Protein 1I7H (pdb70)

Organism: Escherichia coli (strain K12) (NCBI:txid83333)

CATH classification: 3.10.20.30

Foldseek 3Di:
DKEWEPADVPQHNHTDIFDDDFFAFQVVRCVVVPRDQDDVVPLPLQECSQKKFWPPCLVQWDDDDPSNVVRLVVWDPRDPRIGRRSGTGHHPDYIYMYRDNDTDDPPDD/DKEWEPADVPFHNHTDIFDDDFFAFQVVRCVVVRRPQDDVVPLPLPECSQKKFWPPCLVQWDDDDPSNVVHLVVWDPRDPRIGRRSRTGGHPDYTYMYDDNDTDDPPVD/DWEWEPADPPQHNHTDIWDDDAFAFQCVRCVVVRRDQDDVVPLPLPECSQKKFWPPCLVVWDDDDPSNVVRLVVWDPRDPRMGRRSGTGHHPDYIYMYRDNDTDDPVD

GO terms:
  GO:0005515 protein binding (F, IPI)
  GO:0051537 2 iron, 2 sulfur cluster binding (F, IDA)
  GO:0005829 cytosol (C, IDA)
  GO:0009055 electron transfer activity (F, IDA)
  GO:0016226 iron-sulfur cluster assembly (P, IMP)
  GO:0016226 iron-sulfur cluster assembly (P, IPI)

Structure (mmCIF, N/CA/C/O backbone):
data_1I7H
#
_entry.id   1I7H
#
_cell.length_a   107.501
_cell.length_b   107.501
_cell.length_c   85.682
_cell.angle_alpha   90.00
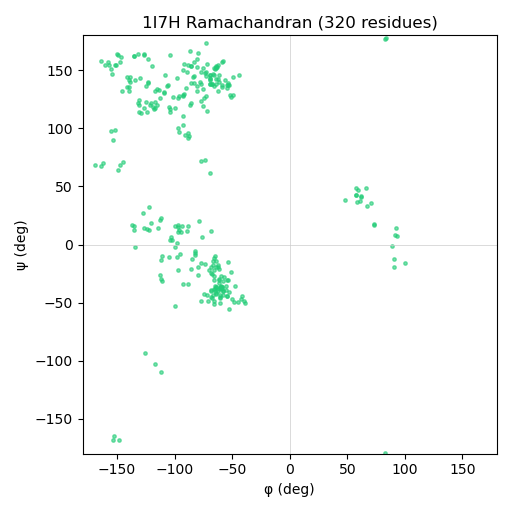_cell.angle_beta   90.00
_cell.angle_gamma   120.00
#
_symmetry.space_group_name_H-M   'H 3'
#
loop_
_entity.id
_entity.type
_entity.pdbx_description
1 polymer FERREDOXIN
2 non-polymer 'FE2/S2 (INORGANIC) CLUSTER'
3 water water
#
loop_
_atom_site.group_PDB
_atom_site.id
_atom_site.type_symbol
_atom_site.label_atom_id
_atom_site.label_alt_id
_atom_site.label_comp_id
_atom_site.label_asym_id
_atom_site.label_entity_id
_atom_site.label_seq_id
_atom_site.pdbx_PDB_ins_code
_atom_site.Cartn_x
_atom_site.Cartn_y
_atom_site.Cartn_z
_atom_site.occupancy
_atom_site.B_iso_or_equiv
_atom_site.auth_seq_id
_atom_site.auth_comp_id
_atom_site.auth_asym_id
_atom_site.auth_atom_id
_atom_site.pdbx_PDB_model_num
ATOM 1 N N . PRO A 1 2 ? 52.304 20.222 11.349 1.00 25.27 2 PRO A N 1
ATOM 2 C CA . PRO A 1 2 ? 51.367 19.409 10.542 1.00 25.82 2 PRO A CA 1
ATOM 3 C C . PRO A 1 2 ? 50.044 20.130 10.290 1.00 25.10 2 PRO A C 1
ATOM 4 O O . PRO A 1 2 ? 49.686 21.060 11.013 1.00 25.48 2 PRO A O 1
ATOM 8 N N . LYS A 1 3 ? 49.323 19.692 9.262 1.00 23.25 3 LYS A N 1
ATOM 9 C CA . LYS A 1 3 ? 48.033 20.284 8.924 1.00 22.62 3 LYS A CA 1
ATOM 10 C C . LYS A 1 3 ? 46.893 19.659 9.731 1.00 22.57 3 LYS A C 1
ATOM 11 O O . LYS A 1 3 ? 46.851 18.444 9.926 1.00 21.24 3 LYS A O 1
ATOM 17 N N . ILE A 1 4 ? 45.972 20.500 10.191 1.00 22.40 4 ILE A N 1
ATOM 18 C CA . ILE A 1 4 ? 44.797 20.044 10.935 1.00 21.63 4 ILE A CA 1
ATOM 19 C C . ILE A 1 4 ? 43.587 20.509 10.155 1.00 22.45 4 ILE A C 1
ATOM 20 O O . ILE A 1 4 ? 43.403 21.709 9.940 1.00 23.61 4 ILE A O 1
ATOM 25 N N . VAL A 1 5 ? 42.765 19.568 9.716 1.00 21.18 5 VAL A N 1
ATOM 26 C CA . VAL A 1 5 ? 41.568 19.932 8.984 1.00 21.38 5 VAL A CA 1
ATOM 27 C C . VAL A 1 5 ? 40.415 19.938 9.971 1.00 21.12 5 VAL A C 1
ATOM 28 O O . VAL A 1 5 ? 40.211 18.967 10.690 1.00 20.12 5 VAL A O 1
ATOM 32 N N . ILE A 1 6 ? 39.693 21.051 10.033 1.00 21.41 6 ILE A N 1
ATOM 33 C CA . ILE A 1 6 ? 38.537 21.153 10.909 1.00 22.31 6 ILE A CA 1
ATOM 34 C C . ILE A 1 6 ? 37.361 20.916 9.972 1.00 21.80 6 ILE A C 1
ATOM 35 O O . ILE A 1 6 ? 37.175 21.659 9.008 1.00 22.02 6 ILE A O 1
ATOM 40 N N . LEU A 1 7 ? 36.602 19.852 10.221 1.00 21.15 7 LEU A N 1
ATOM 41 C CA . LEU A 1 7 ? 35.451 19.545 9.386 1.00 20.14 7 LEU A CA 1
ATOM 42 C C . LEU A 1 7 ? 34.406 20.643 9.502 1.00 21.98 7 LEU A C 1
ATOM 43 O O . LEU A 1 7 ? 34.341 21.359 10.503 1.00 20.66 7 LEU A O 1
ATOM 48 N N . PRO A 1 8 ? 33.584 20.803 8.460 1.00 22.59 8 PRO A N 1
ATOM 49 C CA . PRO A 1 8 ? 32.543 21.828 8.456 1.00 24.08 8 PRO A CA 1
ATOM 50 C C . PRO A 1 8 ? 31.674 21.751 9.701 1.00 24.19 8 PRO A C 1
ATOM 51 O O . PRO A 1 8 ? 31.161 20.684 10.056 1.00 23.66 8 PRO A O 1
ATOM 55 N N . HIS A 1 9 ? 31.531 22.893 10.359 1.00 24.70 9 HIS A N 1
ATOM 56 C CA . HIS A 1 9 ? 30.728 23.017 11.567 1.00 27.21 9 HIS A CA 1
ATOM 57 C C . HIS A 1 9 ? 29.822 24.230 11.362 1.00 28.72 9 HIS A C 1
ATOM 58 O O . HIS A 1 9 ? 30.299 25.356 11.271 1.00 27.73 9 HIS A O 1
ATOM 65 N N . GLN A 1 10 ? 28.518 23.984 11.276 1.00 32.03 10 GLN A N 1
ATOM 66 C CA . GLN A 1 10 ? 27.520 25.035 11.062 1.00 35.14 10 GLN A CA 1
ATOM 67 C C . GLN A 1 10 ? 27.743 26.326 11.847 1.00 36.33 10 GLN A C 1
ATOM 68 O O . GLN A 1 10 ? 27.623 27.423 11.296 1.00 37.12 10 GLN A O 1
ATOM 74 N N . ASP A 1 11 ? 28.071 26.199 13.128 1.00 36.95 11 ASP A N 1
ATOM 75 C CA . ASP A 1 11 ? 28.262 27.365 13.983 1.00 37.64 11 ASP A CA 1
ATOM 76 C C . ASP A 1 11 ? 29.664 27.945 14.137 1.00 37.51 11 ASP A C 1
ATOM 77 O O . ASP A 1 11 ? 29.817 29.161 14.267 1.00 37.79 11 ASP A O 1
ATOM 82 N N . LEU A 1 12 ? 30.687 27.098 14.121 1.00 36.39 12 LEU A N 1
ATOM 83 C CA . LEU A 1 12 ? 32.048 27.582 14.325 1.00 35.28 12 LEU A CA 1
ATOM 84 C C . LEU A 1 12 ? 32.983 27.537 13.122 1.00 34.11 12 LEU A C 1
ATOM 85 O O . LEU A 1 12 ? 34.073 28.112 13.161 1.00 35.46 12 LEU A O 1
ATOM 90 N N . CYS A 1 13 ? 32.566 26.878 12.049 1.00 32.94 13 CYS A N 1
ATOM 91 C CA . CYS A 1 13 ? 33.423 26.760 10.873 1.00 32.01 13 CYS A CA 1
ATOM 92 C C . CYS A 1 13 ? 32.584 26.206 9.718 1.00 30.82 13 CYS A C 1
ATOM 93 O O . CYS A 1 13 ? 32.793 25.077 9.270 1.00 27.98 13 CYS A O 1
ATOM 96 N N . PRO A 1 14 ? 31.629 27.009 9.214 1.00 29.46 14 PRO A N 1
ATOM 97 C CA . PRO A 1 14 ? 30.715 26.663 8.121 1.00 29.10 14 PRO A CA 1
ATOM 98 C C . PRO A 1 14 ? 31.267 25.848 6.953 1.00 28.88 14 PRO A C 1
ATOM 99 O O . PRO A 1 14 ? 30.667 24.848 6.560 1.00 28.61 14 PRO A O 1
ATOM 103 N N . ASP A 1 15 ? 32.393 26.272 6.390 1.00 27.94 15 ASP A N 1
ATOM 104 C CA . ASP A 1 15 ? 32.970 25.559 5.258 1.00 29.01 15 ASP A CA 1
ATOM 105 C C . ASP A 1 15 ? 34.171 24.697 5.635 1.00 28.41 15 ASP A C 1
ATOM 106 O O . ASP A 1 15 ? 34.824 24.114 4.766 1.00 29.42 15 ASP A O 1
ATOM 111 N N . GLY A 1 16 ? 34.452 24.597 6.930 1.00 27.45 16 GLY A N 1
ATOM 112 C CA . GLY A 1 16 ? 35.597 23.814 7.362 1.00 25.08 16 GLY A CA 1
ATOM 113 C C . GLY A 1 16 ? 36.840 24.678 7.246 1.00 25.74 16 GLY A C 1
ATOM 114 O O . GLY A 1 16 ? 36.754 25.844 6.849 1.00 24.26 16 GLY A O 1
ATOM 115 N N . ALA A 1 17 ? 38.002 24.132 7.589 1.00 24.65 17 ALA A N 1
ATOM 116 C CA . ALA A 1 17 ? 39.231 24.909 7.498 1.00 24.00 17 ALA A CA 1
ATOM 117 C C . ALA A 1 17 ? 40.464 24.027 7.559 1.00 24.68 17 ALA A C 1
ATOM 118 O O . ALA A 1 17 ? 40.411 22.906 8.062 1.00 23.22 17 ALA A O 1
ATOM 120 N N . VAL A 1 18 ? 41.571 24.552 7.044 1.00 24.78 18 VAL A N 1
ATOM 121 C CA . VAL A 1 18 ? 42.849 23.851 7.042 1.00 26.07 18 VAL A CA 1
ATOM 122 C C . VAL A 1 18 ? 43.808 24.691 7.873 1.00 26.34 18 VAL A C 1
ATOM 123 O O . VAL A 1 18 ? 44.109 25.826 7.512 1.00 28.38 18 VAL A O 1
ATOM 127 N N . LEU A 1 19 ? 44.276 24.138 8.984 1.00 25.79 19 LEU A N 1
ATOM 128 C CA . LEU A 1 19 ? 45.194 24.852 9.865 1.00 26.06 19 LEU A CA 1
ATOM 129 C C . LEU A 1 19 ? 46.618 24.310 9.757 1.00 25.57 19 LEU A C 1
ATOM 130 O O . LEU A 1 19 ? 46.827 23.100 9.716 1.00 24.89 19 LEU A O 1
ATOM 135 N N . GLU A 1 20 ? 47.599 25.205 9.701 1.00 26.41 20 GLU A N 1
ATOM 136 C CA . GLU A 1 20 ? 48.987 24.767 9.650 1.00 28.12 20 GLU A CA 1
ATOM 137 C C . GLU A 1 20 ? 49.448 24.836 11.102 1.00 27.89 20 GLU A C 1
ATOM 138 O O . GLU A 1 20 ? 49.822 25.902 11.591 1.00 29.13 20 GLU A O 1
ATOM 144 N N . ALA A 1 21 ? 49.409 23.698 11.789 1.00 25.95 21 ALA A N 1
ATOM 145 C CA . ALA A 1 21 ? 49.792 23.637 13.195 1.00 25.38 21 ALA A CA 1
ATOM 146 C C . ALA A 1 21 ? 51.258 23.295 13.400 1.00 26.36 21 ALA A C 1
ATOM 147 O O . ALA A 1 21 ? 51.888 22.683 12.544 1.00 27.12 21 ALA A O 1
ATOM 149 N N . ASN A 1 22 ? 51.788 23.702 14.547 1.00 26.80 22 ASN A N 1
ATOM 150 C CA . ASN A 1 22 ? 53.177 23.438 14.904 1.00 28.65 22 ASN A CA 1
ATOM 151 C C . ASN A 1 22 ? 53.253 22.147 15.699 1.00 27.95 22 ASN A C 1
ATOM 152 O O . ASN A 1 22 ? 52.311 21.788 16.400 1.00 28.16 22 ASN A O 1
ATOM 157 N N . SER A 1 23 ? 54.370 21.440 15.595 1.00 27.41 23 SER A N 1
ATOM 158 C CA . SER A 1 23 ? 54.518 20.217 16.358 1.00 26.58 23 SER A CA 1
ATOM 159 C C . SER A 1 23 ? 54.583 20.655 17.813 1.00 27.06 23 SER A C 1
ATOM 160 O O . SER A 1 23 ? 55.219 21.661 18.131 1.00 26.49 23 SER A O 1
ATOM 163 N N . GLY A 1 24 ? 53.902 19.918 18.686 1.00 25.96 24 GLY A N 1
ATOM 164 C CA . GLY A 1 24 ? 53.898 20.260 20.099 1.00 27.41 24 GLY A CA 1
ATOM 165 C C . GLY A 1 24 ? 52.764 21.195 20.481 1.00 28.32 24 GLY A C 1
ATOM 166 O O . GLY A 1 24 ? 52.478 21.397 21.666 1.00 30.25 24 GLY A O 1
ATOM 167 N N . GLU A 1 25 ? 52.110 21.768 19.478 1.00 28.23 25 GLU A N 1
ATOM 168 C CA . GLU A 1 25 ? 51.011 22.692 19.717 1.00 27.38 25 GLU A CA 1
ATOM 169 C C . GLU A 1 25 ? 49.701 21.941 19.930 1.00 27.46 25 GLU A C 1
ATOM 170 O O . GLU A 1 25 ? 49.464 20.903 19.311 1.00 26.84 25 GLU A O 1
ATOM 176 N N . THR A 1 26 ? 48.857 22.458 20.815 1.00 26.34 26 THR A N 1
ATOM 177 C CA . THR A 1 26 ? 47.575 21.817 21.075 1.00 26.28 26 THR A CA 1
ATOM 178 C C . THR A 1 26 ? 46.617 22.090 19.929 1.00 24.95 26 THR A C 1
ATOM 179 O O . THR A 1 26 ? 46.725 23.104 19.240 1.00 25.98 26 THR A O 1
ATOM 183 N N . ILE A 1 27 ? 45.682 21.172 19.724 1.00 23.06 27 ILE A N 1
ATOM 184 C CA . ILE A 1 27 ? 44.690 21.318 18.669 1.00 22.59 27 ILE A CA 1
ATOM 185 C C . ILE A 1 27 ? 43.931 22.626 18.886 1.00 21.30 27 ILE A C 1
ATOM 186 O O . ILE A 1 27 ? 43.658 23.350 17.934 1.00 19.75 27 ILE A O 1
ATOM 191 N N . LEU A 1 28 ? 43.625 22.936 20.144 1.00 21.87 28 LEU A N 1
ATOM 192 C CA . LEU A 1 28 ? 42.888 24.151 20.482 1.00 23.58 28 LEU A CA 1
ATOM 193 C C . LEU A 1 28 ? 43.643 25.442 20.179 1.00 24.15 28 LEU A C 1
ATOM 194 O O . LEU A 1 28 ? 43.091 26.363 19.574 1.00 25.51 28 LEU A O 1
ATOM 199 N N . ASP A 1 29 ? 44.898 25.526 20.604 1.00 25.49 29 ASP A N 1
ATOM 200 C CA . ASP A 1 29 ? 45.663 26.742 20.351 1.00 26.18 29 ASP A CA 1
ATOM 201 C C . ASP A 1 29 ? 45.802 27.004 18.858 1.00 24.99 29 ASP A C 1
ATOM 202 O O . ASP A 1 29 ? 45.744 28.153 18.423 1.00 25.78 29 ASP A O 1
ATOM 207 N N . ALA A 1 30 ? 45.966 25.937 18.081 1.00 23.92 30 ALA A N 1
ATOM 208 C CA . ALA A 1 30 ? 46.093 26.051 16.631 1.00 22.00 30 ALA A CA 1
ATOM 209 C C . ALA A 1 30 ? 44.787 26.589 16.057 1.00 22.74 30 ALA A C 1
ATOM 210 O O . ALA A 1 30 ? 44.776 27.423 15.147 1.00 23.09 30 ALA A O 1
ATOM 212 N N . ALA A 1 31 ? 43.679 26.109 16.608 1.00 22.91 31 ALA A N 1
ATOM 213 C CA . ALA A 1 31 ? 42.366 26.530 16.170 1.00 22.17 31 ALA A CA 1
ATOM 214 C C . ALA A 1 31 ? 42.115 27.992 16.523 1.00 22.42 31 ALA A C 1
ATOM 215 O O . ALA A 1 31 ? 41.651 28.766 15.691 1.00 22.29 31 ALA A O 1
ATOM 217 N N . LEU A 1 32 ? 42.438 28.370 17.753 1.00 22.64 32 LEU A N 1
ATOM 218 C CA . LEU A 1 32 ? 42.204 29.731 18.196 1.00 24.46 32 LEU A CA 1
ATOM 219 C C . LEU A 1 32 ? 43.023 30.768 17.429 1.00 26.17 32 LEU A C 1
ATOM 220 O O . LEU A 1 32 ? 42.525 31.865 17.152 1.00 25.98 32 LEU A O 1
ATOM 225 N N . ARG A 1 33 ? 44.260 30.430 17.062 1.00 27.47 33 ARG A N 1
ATOM 226 C CA . ARG A 1 33 ? 45.092 31.375 16.310 1.00 28.77 33 ARG A CA 1
ATOM 227 C C . ARG A 1 33 ? 44.416 31.686 14.977 1.00 28.06 33 ARG A C 1
ATOM 228 O O . ARG A 1 33 ? 44.553 32.785 14.436 1.00 28.29 33 ARG A O 1
ATOM 236 N N . ASN A 1 34 ? 43.679 30.712 14.450 1.00 28.49 34 ASN A N 1
ATOM 237 C CA . ASN A 1 34 ? 42.997 30.883 13.171 1.00 27.65 34 ASN A CA 1
ATOM 238 C C . ASN A 1 34 ? 41.564 31.367 13.299 1.00 28.12 34 ASN A C 1
ATOM 239 O O . ASN A 1 34 ? 40.778 31.286 12.350 1.00 28.30 34 ASN A O 1
ATOM 244 N N . GLY A 1 35 ? 41.222 31.871 14.477 1.00 27.04 35 GLY A N 1
ATOM 245 C CA . GLY A 1 35 ? 39.888 32.395 14.686 1.00 27.56 35 GLY A CA 1
ATOM 246 C C . GLY A 1 35 ? 38.757 31.391 14.806 1.00 28.02 35 GLY A C 1
ATOM 247 O O . GLY A 1 35 ? 37.596 31.761 14.661 1.00 28.49 35 GLY A O 1
ATOM 248 N N . ILE A 1 36 ? 39.079 30.125 15.051 1.00 27.85 36 ILE A N 1
ATOM 249 C CA . ILE A 1 36 ? 38.039 29.111 15.220 1.00 28.30 36 ILE A CA 1
ATOM 250 C C . ILE A 1 36 ? 37.779 29.052 16.719 1.00 28.71 36 ILE A C 1
ATOM 251 O O . ILE A 1 36 ? 38.555 28.468 17.477 1.00 28.32 36 ILE A O 1
ATOM 256 N N . GLU A 1 37 ? 36.678 29.670 17.132 1.00 29.47 37 GLU A N 1
ATOM 257 C CA . GLU A 1 37 ? 36.317 29.772 18.538 1.00 30.50 37 GLU A CA 1
ATOM 258 C C . GLU A 1 37 ? 35.789 28.540 19.260 1.00 29.89 37 GLU A C 1
ATOM 259 O O . GLU A 1 37 ? 34.600 28.452 19.575 1.00 31.07 37 GLU A O 1
ATOM 265 N N . ILE A 1 38 ? 36.685 27.598 19.538 1.00 28.79 38 ILE A N 1
ATOM 266 C CA . ILE A 1 38 ? 36.324 26.388 20.268 1.00 26.51 38 ILE A CA 1
ATOM 267 C C . ILE A 1 38 ? 36.221 26.784 21.732 1.00 28.28 38 ILE A C 1
ATOM 268 O O . ILE A 1 38 ? 37.170 27.326 22.308 1.00 28.72 38 ILE A O 1
ATOM 273 N N . GLU A 1 39 ? 35.067 26.524 22.330 1.00 26.96 39 GLU A N 1
ATOM 274 C CA . GLU A 1 39 ? 34.855 26.873 23.727 1.00 27.68 39 GLU A CA 1
ATOM 275 C C . GLU A 1 39 ? 35.918 26.245 24.629 1.00 28.52 39 GLU A C 1
ATOM 276 O O . GLU A 1 39 ? 36.351 25.116 24.407 1.00 25.18 39 GLU A O 1
ATOM 282 N N . HIS A 1 40 ? 36.347 26.999 25.635 1.00 28.97 40 HIS A N 1
ATOM 283 C CA . HIS A 1 40 ? 37.327 26.523 26.603 1.00 30.41 40 HIS A CA 1
ATOM 284 C C . HIS A 1 40 ? 36.992 27.172 27.940 1.00 31.73 40 HIS A C 1
ATOM 285 O O . HIS A 1 40 ? 37.728 28.021 28.450 1.00 31.67 40 HIS A O 1
ATOM 292 N N . ALA A 1 41 ? 35.859 26.746 28.492 1.00 31.06 41 ALA A N 1
ATOM 293 C CA . ALA A 1 41 ? 35.330 27.259 29.751 1.00 32.05 41 ALA A CA 1
ATOM 294 C C . ALA A 1 41 ? 36.282 27.313 30.938 1.00 32.91 41 ALA A C 1
ATOM 295 O O . ALA A 1 41 ? 36.332 28.330 31.633 1.00 34.08 41 ALA A O 1
ATOM 297 N N . CYS A 1 42 ? 37.018 26.233 31.191 1.00 33.45 42 CYS A N 1
ATOM 298 C CA . CYS A 1 42 ? 37.930 26.208 32.335 1.00 33.81 42 CYS A CA 1
ATOM 299 C C . CYS A 1 42 ? 39.322 26.742 32.022 1.00 35.06 42 CYS A C 1
ATOM 300 O O . CYS A 1 42 ? 40.265 26.516 32.780 1.00 35.73 42 CYS A O 1
ATOM 303 N N . GLU A 1 43 ? 39.446 27.444 30.902 1.00 35.20 43 GLU A N 1
ATOM 304 C CA . GLU A 1 43 ? 40.717 28.034 30.487 1.00 35.95 43 GLU A CA 1
ATOM 305 C C . GLU A 1 43 ? 41.887 27.061 30.318 1.00 35.48 43 GLU A C 1
ATOM 306 O O . GLU A 1 43 ? 42.987 27.302 30.823 1.00 35.72 43 GLU A O 1
ATOM 312 N N . LYS A 1 44 ? 41.643 25.964 29.604 1.00 34.39 44 LYS A N 1
ATOM 313 C CA . LYS A 1 44 ? 42.670 24.964 29.321 1.00 34.70 44 LYS A CA 1
ATOM 314 C C . LYS A 1 44 ? 43.266 24.296 30.562 1.00 35.54 44 LYS A C 1
ATOM 315 O O . LYS A 1 44 ? 44.463 24.001 30.599 1.00 34.79 44 LYS A O 1
ATOM 321 N N . SER A 1 45 ? 42.429 24.037 31.564 1.00 36.58 45 SER A N 1
ATOM 322 C CA . SER A 1 45 ? 42.888 23.412 32.806 1.00 37.72 45 SER A CA 1
ATOM 323 C C . SER A 1 45 ? 42.556 21.920 32.898 1.00 37.89 45 SER A C 1
ATOM 324 O O . SER A 1 45 ? 42.829 21.279 33.914 1.00 39.58 45 SER A O 1
ATOM 327 N N . CYS A 1 46 ? 41.975 21.371 31.836 1.00 36.20 46 CYS A N 1
ATOM 328 C CA . CYS A 1 46 ? 41.603 19.962 31.809 1.00 36.24 46 CYS A CA 1
ATOM 329 C C . CYS A 1 46 ? 40.571 19.698 32.909 1.00 34.88 46 CYS A C 1
ATOM 330 O O . CYS A 1 46 ? 40.628 18.679 33.596 1.00 34.72 46 CYS A O 1
ATOM 333 N N . ALA A 1 47 ? 39.629 20.627 33.068 1.00 34.03 47 ALA A N 1
ATOM 334 C CA . ALA A 1 47 ? 38.592 20.502 34.089 1.00 32.83 47 ALA A CA 1
ATOM 335 C C . ALA A 1 47 ? 37.167 20.646 33.548 1.00 32.63 47 ALA A C 1
ATOM 336 O O . ALA A 1 47 ? 36.225 20.835 34.321 1.00 31.63 47 ALA A O 1
ATOM 338 N N . CYS A 1 48 ? 37.009 20.574 32.228 1.00 30.53 48 CYS A N 1
ATOM 339 C CA . CYS A 1 48 ? 35.682 20.666 31.619 1.00 29.58 48 CYS A CA 1
ATOM 340 C C . CYS A 1 48 ? 35.668 19.826 30.344 1.00 28.34 48 CYS A C 1
ATOM 341 O O . CYS A 1 48 ? 36.573 19.025 30.120 1.00 28.53 48 CYS A O 1
ATOM 344 N N . THR A 1 49 ? 34.635 19.971 29.522 1.00 27.39 49 THR A N 1
ATOM 345 C CA . THR A 1 49 ? 34.587 19.220 28.271 1.00 25.23 49 THR A CA 1
ATOM 346 C C . THR A 1 49 ? 34.159 20.100 27.104 1.00 23.77 49 THR A C 1
ATOM 347 O O . THR A 1 49 ? 33.869 19.602 26.017 1.00 24.13 49 THR A O 1
ATOM 351 N N . THR A 1 50 ? 34.147 21.413 27.314 1.00 21.97 50 THR A N 1
ATOM 352 C CA . THR A 1 50 ? 33.728 22.326 26.256 1.00 20.98 50 THR A CA 1
ATOM 353 C C . THR A 1 50 ? 34.681 22.398 25.074 1.00 19.48 50 THR A C 1
ATOM 354 O O . THR A 1 50 ? 34.280 22.817 23.990 1.00 17.75 50 THR A O 1
ATOM 358 N N . CYS A 1 51 ? 35.931 21.978 25.267 1.00 19.76 51 CYS A N 1
ATOM 359 C CA . CYS A 1 51 ? 36.918 21.995 24.183 1.00 18.32 51 CYS A CA 1
ATOM 360 C C . CYS A 1 51 ? 36.991 20.612 23.521 1.00 19.29 51 CYS A C 1
ATOM 361 O O . CYS A 1 51 ? 37.908 20.315 22.742 1.00 20.54 51 CYS A O 1
ATOM 364 N N . HIS A 1 52 ? 36.020 19.766 23.850 1.00 18.03 52 HIS A N 1
ATOM 365 C CA . HIS A 1 52 ? 35.940 18.412 23.305 1.00 17.43 52 HIS A CA 1
ATOM 366 C C . HIS A 1 52 ? 35.967 18.400 21.777 1.00 16.65 52 HIS A C 1
ATOM 367 O O . HIS A 1 52 ? 35.324 19.218 21.136 1.00 18.56 52 HIS A O 1
ATOM 374 N N . CYS A 1 53 ? 36.729 17.478 21.200 1.00 17.10 53 CYS A N 1
ATOM 375 C CA . CYS A 1 53 ? 36.787 17.337 19.746 1.00 16.53 53 CYS A CA 1
ATOM 376 C C . CYS A 1 53 ? 36.994 15.859 19.433 1.00 18.14 53 CYS A C 1
ATOM 377 O O . CYS A 1 53 ? 37.405 15.089 20.298 1.00 18.91 53 CYS A O 1
ATOM 380 N N . ILE A 1 54 ? 36.692 15.452 18.206 1.00 17.23 54 ILE A N 1
ATOM 381 C CA . ILE A 1 54 ? 36.867 14.060 17.821 1.00 18.60 54 ILE A CA 1
ATOM 382 C C . ILE A 1 54 ? 37.912 14.034 16.714 1.00 18.47 54 ILE A C 1
ATOM 383 O O . ILE A 1 54 ? 37.762 14.716 15.694 1.00 18.07 54 ILE A O 1
ATOM 388 N N . VAL A 1 55 ? 38.991 13.291 16.933 1.00 17.56 55 VAL A N 1
ATOM 389 C CA . VAL A 1 55 ? 40.055 13.216 15.933 1.00 19.59 55 VAL A CA 1
ATOM 390 C C . VAL A 1 55 ? 39.773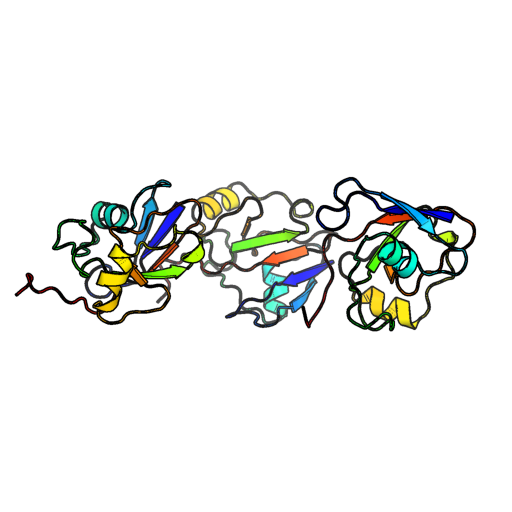 12.047 14.991 1.00 19.41 55 VAL A C 1
ATOM 391 O O . VAL A 1 55 ? 40.149 10.906 15.273 1.00 19.50 55 VAL A O 1
ATOM 395 N N . ARG A 1 56 ? 39.112 12.349 13.874 1.00 20.80 56 ARG A N 1
ATOM 396 C CA . ARG A 1 56 ? 38.729 11.359 12.867 1.00 23.00 56 ARG A CA 1
ATOM 397 C C . ARG A 1 56 ? 39.916 10.721 12.155 1.00 23.34 56 ARG A C 1
ATOM 398 O O . ARG A 1 56 ? 39.838 9.572 11.712 1.00 22.17 56 ARG A O 1
ATOM 406 N N . GLU A 1 57 ? 41.005 11.470 12.017 1.00 23.47 57 GLU A N 1
ATOM 407 C CA . GLU A 1 57 ? 42.213 10.945 11.378 1.00 25.03 57 GLU A CA 1
ATOM 408 C C . GLU A 1 57 ? 43.439 11.430 12.151 1.00 24.06 57 GLU A C 1
ATOM 409 O O . GLU A 1 57 ? 43.543 12.618 12.467 1.00 23.81 57 GLU A O 1
ATOM 415 N N . GLY A 1 58 ? 44.355 10.512 12.464 1.00 24.47 58 GLY A N 1
ATOM 416 C CA . GLY A 1 58 ? 45.566 10.873 13.186 1.00 23.51 58 GLY A CA 1
ATOM 417 C C . GLY A 1 58 ? 45.536 10.750 14.700 1.00 24.67 58 GLY A C 1
ATOM 418 O O . GLY A 1 58 ? 46.484 11.157 15.374 1.00 26.02 58 GLY A O 1
ATOM 419 N N . PHE A 1 59 ? 44.462 10.190 15.245 1.00 25.00 59 PHE A N 1
ATOM 420 C CA . PHE A 1 59 ? 44.339 10.032 16.694 1.00 25.93 59 PHE A CA 1
ATOM 421 C C . PHE A 1 59 ? 45.555 9.316 17.305 1.00 27.02 59 PHE A C 1
ATOM 422 O O . PHE A 1 59 ? 46.036 9.699 18.373 1.00 27.27 59 PHE A O 1
ATOM 430 N N . ASP A 1 60 ? 46.045 8.279 16.627 1.00 28.35 60 ASP A N 1
ATOM 431 C CA . ASP A 1 60 ? 47.184 7.500 17.119 1.00 31.03 60 ASP A CA 1
ATOM 432 C C . ASP A 1 60 ? 48.512 8.245 17.170 1.00 31.75 60 ASP A C 1
ATOM 433 O O . ASP A 1 60 ? 49.442 7.810 17.856 1.00 32.65 60 ASP A O 1
ATOM 438 N N . SER A 1 61 ? 48.611 9.355 16.449 1.00 31.45 61 SER A N 1
ATOM 439 C CA . SER A 1 61 ? 49.849 10.124 16.432 1.00 30.99 61 SER A CA 1
ATO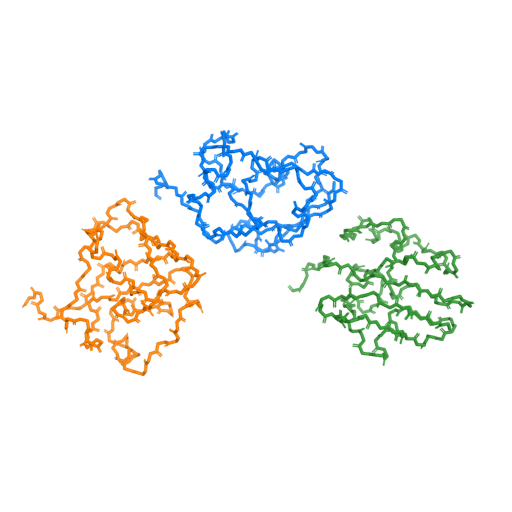M 440 C C . SER A 1 61 ? 49.988 11.003 17.671 1.00 31.77 61 SER A C 1
ATOM 441 O O . SER A 1 61 ? 51.099 11.328 18.083 1.00 31.56 61 SER A O 1
ATOM 444 N N . LEU A 1 62 ? 48.855 11.380 18.259 1.00 31.23 62 LEU A N 1
ATOM 445 C CA . LEU A 1 62 ? 48.829 12.241 19.441 1.00 30.93 62 LEU A CA 1
ATOM 446 C C . LEU A 1 62 ? 49.269 11.518 20.712 1.00 30.44 62 LEU A C 1
ATOM 447 O O . LEU A 1 62 ? 49.039 10.317 20.865 1.00 31.16 62 LEU A O 1
ATOM 452 N N . PRO A 1 63 ? 49.910 12.242 21.639 0.50 28.63 63 PRO A N 1
ATOM 453 C CA . PRO A 1 63 ? 50.348 11.607 22.883 0.50 29.46 63 PRO A CA 1
ATOM 454 C C . PRO A 1 63 ? 49.115 11.097 23.625 0.50 30.43 63 PRO A C 1
ATOM 455 O O . PRO A 1 63 ? 48.080 11.761 23.642 0.50 29.81 63 PRO A O 1
ATOM 459 N N . GLU A 1 64 ? 49.225 9.917 24.222 1.00 32.19 64 GLU A N 1
ATOM 460 C CA . GLU A 1 64 ? 48.118 9.309 24.958 1.00 34.57 64 GLU A CA 1
ATOM 461 C C . GLU A 1 64 ? 47.474 10.268 25.962 1.00 34.94 64 GLU A C 1
ATOM 462 O O . GLU A 1 64 ? 48.155 11.086 26.578 1.00 34.59 64 GLU A O 1
ATOM 468 N N . SER A 1 65 ? 46.156 10.167 26.121 1.00 35.08 65 SER A N 1
ATOM 469 C CA . SER A 1 65 ? 45.434 11.030 27.048 1.00 34.19 65 SER A CA 1
ATOM 470 C C . SER A 1 65 ? 45.759 10.704 28.506 1.00 34.82 65 SER A C 1
ATOM 471 O O . SER A 1 65 ? 45.907 9.537 28.877 1.00 33.93 65 SER A O 1
ATOM 474 N N . SER A 1 66 ? 45.858 11.742 29.333 1.00 35.43 66 SER A N 1
ATOM 475 C CA . SER A 1 66 ? 46.168 11.562 30.749 1.00 36.64 66 SER A CA 1
ATOM 476 C C . SER A 1 66 ? 44.993 10.972 31.523 1.00 38.08 66 SER A C 1
ATOM 477 O O . SER A 1 66 ? 43.891 10.812 30.991 1.00 36.74 66 SER A O 1
ATOM 480 N N . GLU A 1 67 ? 45.246 10.647 32.787 1.00 38.13 67 GLU A N 1
ATOM 481 C CA . GLU A 1 67 ? 44.227 10.087 33.664 1.00 38.50 67 GLU A CA 1
ATOM 482 C C . GLU A 1 67 ? 43.192 11.165 33.951 1.00 37.31 67 GLU A C 1
ATOM 483 O O . GLU A 1 67 ? 41.990 10.897 33.992 1.00 36.47 67 GLU A O 1
ATOM 489 N N . GLN A 1 68 ? 43.677 12.389 34.139 1.00 35.89 68 GLN A N 1
ATOM 490 C CA . GLN A 1 68 ? 42.817 13.526 34.419 1.00 35.56 68 GLN A CA 1
ATOM 491 C C . GLN A 1 68 ? 41.924 13.843 33.225 1.00 35.69 68 GLN A C 1
ATOM 492 O O . GLN A 1 68 ? 40.757 14.212 33.395 1.00 34.50 68 GLN A O 1
ATOM 498 N N . GLU A 1 69 ? 42.469 13.706 32.018 1.00 34.01 69 GLU A N 1
ATOM 499 C CA . GLU A 1 69 ? 41.683 13.977 30.819 1.00 33.76 69 GLU A CA 1
ATOM 500 C C . GLU A 1 69 ? 40.603 12.905 30.679 1.00 33.35 69 GLU A C 1
ATOM 501 O O . GLU A 1 69 ? 39.442 13.221 30.409 1.00 33.98 69 GLU A O 1
ATOM 507 N N . ASP A 1 70 ? 40.985 11.643 30.870 1.00 33.56 70 ASP A N 1
ATOM 508 C CA . ASP A 1 70 ? 40.038 10.536 30.767 1.00 34.12 70 ASP A CA 1
ATOM 509 C C . ASP A 1 70 ? 38.829 10.745 31.673 1.00 34.15 70 ASP A C 1
ATOM 510 O O . ASP A 1 70 ? 37.696 10.521 31.258 1.00 33.55 70 ASP A O 1
ATOM 515 N N . ASP A 1 71 ? 39.066 11.178 32.909 1.00 34.37 71 ASP A N 1
ATOM 516 C CA . ASP A 1 71 ? 37.963 11.400 33.838 1.00 34.55 71 ASP A CA 1
ATOM 517 C C . ASP A 1 71 ? 37.007 12.470 33.323 1.00 34.54 71 ASP A C 1
ATOM 518 O O . ASP A 1 71 ? 35.791 12.351 33.487 1.00 33.71 71 ASP A O 1
ATOM 523 N N . MET A 1 72 ? 37.550 13.511 32.699 1.00 34.43 72 MET A N 1
ATOM 524 C CA . MET A 1 72 ? 36.712 14.580 32.159 1.00 34.74 72 MET A CA 1
ATOM 525 C C . MET A 1 72 ? 35.892 14.088 30.969 1.00 34.86 72 MET A C 1
ATOM 526 O O . MET A 1 72 ? 34.723 14.447 30.820 1.00 34.29 72 MET A O 1
ATOM 531 N N . LEU A 1 73 ? 36.509 13.267 30.125 1.00 33.51 73 LEU A N 1
ATOM 532 C CA . LEU A 1 73 ? 35.832 12.739 28.950 1.00 33.42 73 LEU A CA 1
ATOM 533 C C . LEU A 1 73 ? 34.611 11.895 29.304 1.00 33.05 73 LEU A C 1
ATOM 534 O O . LEU A 1 73 ? 33.653 11.828 28.533 1.00 31.02 73 LEU A O 1
ATOM 539 N N . ASP A 1 74 ? 34.640 11.249 30.468 1.00 33.92 74 ASP A N 1
ATOM 540 C CA . ASP A 1 74 ? 33.506 10.434 30.891 1.00 34.06 74 ASP A CA 1
ATOM 541 C C . ASP A 1 74 ? 32.291 11.320 31.118 1.00 32.52 74 ASP A C 1
ATOM 542 O O . ASP A 1 74 ? 31.182 10.833 31.309 1.00 34.35 74 ASP A O 1
ATOM 547 N N . LYS A 1 75 ? 32.516 12.626 31.097 1.00 30.39 75 LYS A N 1
ATOM 548 C CA . LYS A 1 75 ? 31.451 13.591 31.300 1.00 30.15 75 LYS A CA 1
ATOM 549 C C . LYS A 1 75 ? 31.052 14.237 29.983 1.00 27.46 75 LYS A C 1
ATOM 550 O O . LYS A 1 75 ? 30.041 14.925 29.905 1.00 27.17 75 LYS A O 1
ATOM 556 N N . ALA A 1 76 ? 31.854 14.002 28.949 1.00 25.36 76 ALA A N 1
ATOM 557 C CA . ALA A 1 76 ? 31.615 14.598 27.640 1.00 25.37 76 ALA A CA 1
ATOM 558 C C . ALA A 1 76 ? 30.396 14.082 26.888 1.00 22.72 76 ALA A C 1
ATOM 559 O O . ALA A 1 76 ? 30.134 12.880 26.856 1.00 24.61 76 ALA A O 1
ATOM 561 N N . TRP A 1 77 ? 29.662 15.005 26.272 1.00 22.64 77 TRP A N 1
ATOM 562 C CA . TRP A 1 77 ? 28.486 14.661 25.471 1.00 20.43 77 TRP A CA 1
ATOM 563 C C . TRP A 1 77 ? 29.009 14.205 24.103 1.00 20.25 77 TRP A C 1
ATOM 564 O O . TRP A 1 77 ? 29.909 14.827 23.544 1.00 18.86 77 TRP A O 1
ATOM 575 N N . GLY A 1 78 ? 28.457 13.123 23.568 1.00 18.38 78 GLY A N 1
ATOM 576 C CA . GLY A 1 78 ? 28.898 12.645 22.268 1.00 18.75 78 GLY A CA 1
ATOM 577 C C . GLY A 1 78 ? 30.293 12.036 22.255 1.00 19.46 78 GLY A C 1
ATOM 578 O O . GLY A 1 78 ? 31.037 12.174 21.282 1.00 17.90 78 GLY A O 1
ATOM 579 N N . LEU A 1 79 ? 30.641 11.345 23.333 1.00 18.85 79 LEU A N 1
ATOM 580 C CA . LEU A 1 79 ? 31.946 10.713 23.444 1.00 21.72 79 LEU A CA 1
ATOM 581 C C . LEU A 1 79 ? 32.152 9.611 22.407 1.00 21.03 79 LEU A C 1
ATOM 582 O O . LEU A 1 79 ? 31.250 8.817 22.125 1.00 21.79 79 LEU A O 1
ATOM 587 N N . GLU A 1 80 ? 33.346 9.585 21.831 1.00 21.76 80 GLU A N 1
ATOM 588 C CA . GLU A 1 80 ? 33.715 8.567 20.858 1.00 23.50 80 GLU A CA 1
ATOM 589 C C . GLU A 1 80 ? 35.118 8.069 21.201 1.00 22.33 80 GLU A C 1
ATOM 590 O O . GLU A 1 80 ? 35.849 8.714 21.955 1.00 21.69 80 GLU A O 1
ATOM 596 N N . PRO A 1 81 ? 35.506 6.902 20.673 0.50 20.42 81 PRO A N 1
ATOM 597 C CA . PRO A 1 81 ? 36.836 6.367 20.965 0.50 19.56 81 PRO A CA 1
ATOM 598 C C . PRO A 1 81 ? 37.952 7.347 20.635 0.50 19.44 81 PRO A C 1
ATOM 599 O O . PRO A 1 81 ? 38.991 7.355 21.286 0.50 16.90 81 PRO A O 1
ATOM 603 N N . GLU A 1 82 ? 37.719 8.190 19.634 1.00 20.63 82 GLU A N 1
ATOM 604 C CA . GLU A 1 82 ? 38.722 9.157 19.203 1.00 22.00 82 GLU A CA 1
ATOM 605 C C . GLU A 1 82 ? 38.557 10.563 19.781 1.00 22.12 82 GLU A C 1
ATOM 606 O O . GLU A 1 82 ? 39.139 11.521 19.267 1.00 21.55 82 GLU A O 1
ATOM 612 N N . SER A 1 83 ? 37.775 10.688 20.852 1.00 20.19 83 SER A N 1
ATOM 613 C CA . SER A 1 83 ? 37.570 11.990 21.496 1.00 19.99 83 SER A CA 1
ATOM 614 C C . SER A 1 83 ? 38.808 12.427 22.267 1.00 21.08 83 SER A C 1
ATOM 615 O O . SER A 1 83 ? 39.555 11.599 22.806 1.00 21.81 83 SER A O 1
ATOM 618 N N . ARG A 1 84 ? 39.017 13.736 22.317 1.00 21.28 84 ARG A N 1
ATOM 619 C CA . ARG A 1 84 ? 40.136 14.325 23.038 1.00 21.94 84 ARG A CA 1
ATOM 620 C C . ARG A 1 84 ? 39.735 15.722 23.487 1.00 21.74 84 ARG A C 1
ATOM 621 O O . ARG A 1 84 ? 38.851 16.340 22.903 1.00 21.04 84 ARG A O 1
ATOM 629 N N . LEU A 1 85 ? 40.360 16.210 24.548 1.00 21.90 85 LEU A N 1
ATOM 630 C CA . LEU A 1 85 ? 40.102 17.571 24.981 1.00 23.38 85 LEU A CA 1
ATOM 631 C C . LEU A 1 85 ? 41.123 18.290 24.108 1.00 23.83 85 LEU A C 1
ATOM 632 O O . LEU A 1 85 ? 42.317 17.979 24.172 1.00 23.35 85 LEU A O 1
ATOM 637 N N . SER A 1 86 ? 40.660 19.200 23.255 1.00 21.54 86 SER A N 1
ATOM 638 C CA . SER A 1 86 ? 41.567 19.911 22.359 1.00 23.09 86 SER A CA 1
ATOM 639 C C . SER A 1 86 ? 42.628 20.745 23.071 1.00 23.85 86 SER A C 1
ATOM 640 O O . SER A 1 86 ? 43.653 21.056 22.488 1.00 23.51 86 SER A O 1
ATOM 643 N N . CYS A 1 87 ? 42.399 21.104 24.329 1.00 26.60 87 CYS A N 1
ATOM 644 C CA . CYS A 1 87 ? 43.395 21.895 25.048 1.00 26.58 87 CYS A CA 1
ATOM 645 C C . CYS A 1 87 ? 44.506 21.002 25.607 1.00 28.38 87 CYS A C 1
ATOM 646 O O . CYS A 1 87 ? 45.512 21.495 26.127 1.00 29.11 87 CYS A O 1
ATOM 649 N N . GLN A 1 88 ? 44.325 19.691 25.495 1.00 27.79 88 GLN A N 1
ATOM 650 C CA . GLN A 1 88 ? 45.311 18.738 25.997 1.00 29.15 88 GLN A CA 1
ATOM 651 C C . GLN A 1 88 ? 46.013 17.975 24.881 1.00 28.83 88 GLN A C 1
ATOM 652 O O . GLN A 1 88 ? 47.163 17.579 25.033 1.00 28.57 88 GLN A O 1
ATOM 658 N N . ALA A 1 89 ? 45.321 17.762 23.765 1.00 27.83 89 ALA A N 1
ATOM 659 C CA . ALA A 1 89 ? 45.890 17.020 22.639 1.00 27.12 89 ALA A CA 1
ATOM 660 C C . ALA A 1 89 ? 46.907 17.850 21.864 1.00 27.69 89 ALA A C 1
ATOM 661 O O . ALA A 1 89 ? 46.573 18.895 21.318 1.00 26.04 89 ALA A O 1
ATOM 663 N N . ARG A 1 90 ? 48.149 17.376 21.808 1.00 26.57 90 ARG A N 1
ATOM 664 C CA . ARG A 1 90 ? 49.194 18.096 21.092 1.00 28.00 90 ARG A CA 1
ATOM 665 C C . ARG A 1 90 ? 49.604 17.381 19.815 1.00 28.05 90 ARG A C 1
ATOM 666 O O . ARG A 1 90 ? 49.870 16.179 19.816 1.00 28.16 90 ARG A O 1
ATOM 674 N N . VAL A 1 91 ? 49.652 18.138 18.726 1.00 28.18 91 VAL A N 1
ATOM 675 C CA . VAL A 1 91 ? 50.031 17.600 17.428 1.00 28.62 91 VAL A CA 1
ATOM 676 C C . VAL A 1 91 ? 51.494 17.184 17.463 1.00 29.38 91 VAL A C 1
ATOM 677 O O . VAL A 1 91 ? 52.303 17.800 18.157 1.00 29.66 91 VAL A O 1
ATOM 681 N N . THR A 1 92 ? 51.825 16.128 16.730 1.00 28.98 92 THR A N 1
ATOM 682 C CA . THR A 1 92 ? 53.202 15.667 16.660 1.00 29.57 92 THR A CA 1
ATOM 683 C C . THR A 1 92 ? 53.711 15.787 15.229 1.00 29.38 92 THR A C 1
ATOM 684 O O . THR A 1 92 ? 53.998 16.890 14.769 1.00 31.08 92 THR A O 1
ATOM 688 N N . ASP A 1 93 ? 53.785 14.674 14.510 1.00 30.37 93 ASP A N 1
ATOM 689 C CA . ASP A 1 93 ? 54.297 14.700 13.147 1.00 31.84 93 ASP A CA 1
ATOM 690 C C . ASP A 1 93 ? 53.322 14.203 12.088 1.00 31.81 93 ASP A C 1
ATOM 691 O O . ASP A 1 93 ? 53.723 13.881 10.972 1.00 32.41 93 ASP A O 1
ATOM 696 N N . GLU A 1 94 ? 52.037 14.154 12.414 1.00 30.76 94 GLU A N 1
ATOM 697 C CA . GLU A 1 94 ? 51.069 13.657 11.448 1.00 29.59 94 GLU A CA 1
ATOM 698 C C . GLU A 1 94 ? 49.878 14.596 11.270 1.00 28.10 94 GLU A C 1
ATOM 699 O O . GLU A 1 94 ? 49.434 15.232 12.225 1.00 27.66 94 GLU A O 1
ATOM 705 N N . ASP A 1 95 ? 49.384 14.694 10.039 1.00 25.01 95 ASP A N 1
ATOM 706 C CA . ASP A 1 95 ? 48.229 15.535 9.741 1.00 23.53 95 ASP A CA 1
ATOM 707 C C . ASP A 1 95 ? 46.991 14.919 10.387 1.00 23.29 95 ASP A C 1
ATOM 708 O O . ASP A 1 95 ? 46.864 13.694 10.485 1.00 23.26 95 ASP A O 1
ATOM 713 N N . LEU A 1 96 ? 46.080 15.779 10.830 1.00 22.80 96 LEU A N 1
ATOM 714 C CA . LEU A 1 96 ? 44.866 15.336 11.495 1.00 21.08 96 LEU A CA 1
ATOM 715 C C . LEU A 1 96 ? 43.606 15.841 10.820 1.00 20.80 96 LEU A C 1
ATOM 716 O O . LEU A 1 96 ? 43.642 16.811 10.070 1.00 20.79 96 LEU A O 1
ATOM 721 N N . VAL A 1 97 ? 42.494 15.161 11.088 1.00 19.48 97 VAL A N 1
ATOM 722 C CA . VAL A 1 97 ? 41.180 15.586 10.614 1.00 19.79 97 VAL A CA 1
ATOM 723 C C . VAL A 1 97 ? 40.434 15.637 11.937 1.00 19.58 97 VAL A C 1
ATOM 724 O O . VAL A 1 97 ? 40.379 14.642 12.661 1.00 17.79 97 VAL A O 1
ATOM 728 N N . VAL A 1 98 ? 39.883 16.797 12.265 1.00 18.01 98 VAL A N 1
ATOM 729 C CA . VAL A 1 98 ? 39.193 16.961 13.535 1.00 19.28 98 VAL A CA 1
ATOM 730 C C . VAL A 1 98 ? 37.760 17.429 13.366 1.00 19.36 98 VAL A C 1
ATOM 731 O O . VAL A 1 98 ? 37.464 18.258 12.512 1.00 19.57 98 VAL A O 1
ATOM 735 N N . GLU A 1 99 ? 36.863 16.874 14.174 1.00 17.72 99 GLU A N 1
ATOM 736 C CA . GLU A 1 99 ? 35.462 17.263 14.124 1.00 18.32 99 GLU A CA 1
ATOM 737 C C . GLU A 1 99 ? 35.068 17.881 15.459 1.00 18.12 99 GLU A C 1
ATOM 738 O O . GLU A 1 99 ? 35.379 17.334 16.518 1.00 18.02 99 GLU A O 1
ATOM 744 N N . ILE A 1 100 ? 34.400 19.027 15.402 1.00 18.12 100 ILE A N 1
ATOM 745 C CA . ILE A 1 100 ? 33.931 19.693 16.607 1.00 17.49 100 ILE A CA 1
ATOM 746 C C . ILE A 1 100 ? 32.515 19.151 16.815 1.00 18.06 100 ILE A C 1
ATOM 747 O O . ILE A 1 100 ? 31.703 19.167 15.895 1.00 18.54 100 ILE A O 1
ATOM 752 N N . PRO A 1 101 ? 32.203 18.666 18.025 1.00 19.13 101 PRO A N 1
ATOM 753 C CA . PRO A 1 101 ? 30.885 18.107 18.360 1.00 19.53 101 PRO A CA 1
ATOM 754 C C . PRO A 1 101 ? 29.729 19.084 18.158 1.00 19.75 101 PRO A C 1
ATOM 755 O O . PRO A 1 101 ? 29.914 20.296 18.172 1.00 20.28 101 PRO A O 1
ATOM 759 N N . ARG A 1 102 ? 28.530 18.538 17.978 1.00 19.17 102 ARG A N 1
ATOM 760 C CA . ARG A 1 102 ? 27.339 19.353 17.775 1.00 22.53 102 ARG A CA 1
ATOM 761 C C . ARG A 1 102 ? 26.943 20.083 19.047 1.00 20.92 102 ARG A C 1
ATOM 762 O O . ARG A 1 102 ? 26.255 21.106 19.004 1.00 23.09 102 ARG A O 1
ATOM 770 N N . TYR A 1 103 ? 27.405 19.560 20.176 1.00 20.79 103 TYR A N 1
ATOM 771 C CA . TYR A 1 103 ? 27.071 20.126 21.472 1.00 21.12 103 TYR A CA 1
ATOM 772 C C . TYR A 1 103 ? 28.102 19.750 22.540 1.00 21.87 103 TYR A C 1
ATOM 773 O O . TYR A 1 103 ? 28.801 18.745 22.416 1.00 21.89 103 TYR A O 1
ATOM 782 N N . THR A 1 104 ? 28.217 20.575 23.578 1.00 22.37 104 THR A N 1
ATOM 783 C CA . THR A 1 104 ? 29.116 20.274 24.694 1.00 22.29 104 THR A CA 1
ATOM 784 C C . THR A 1 104 ? 28.376 20.666 25.960 1.00 23.67 104 THR A C 1
ATOM 785 O O . THR A 1 104 ? 27.664 21.664 25.972 1.00 23.20 104 THR A O 1
ATOM 789 N N . ILE A 1 105 ? 28.529 19.876 27.015 1.00 25.90 105 ILE A N 1
ATOM 790 C CA . ILE A 1 105 ? 27.855 20.167 28.276 1.00 28.97 105 ILE A CA 1
ATOM 791 C C . ILE A 1 105 ? 28.606 21.231 29.067 1.00 32.15 105 ILE A C 1
ATOM 792 O O . ILE A 1 105 ? 29.820 21.146 29.226 1.00 32.39 105 ILE A O 1
ATOM 797 N N . ASN A 1 106 ? 27.875 22.232 29.553 1.00 34.74 106 ASN A N 1
ATOM 798 C CA . ASN A 1 106 ? 28.460 23.304 30.356 1.00 37.75 106 ASN A CA 1
ATOM 799 C C . ASN A 1 106 ? 27.398 23.883 31.282 1.00 39.22 106 ASN A C 1
ATOM 800 O O . ASN A 1 106 ? 26.700 24.829 30.925 1.00 39.37 106 ASN A O 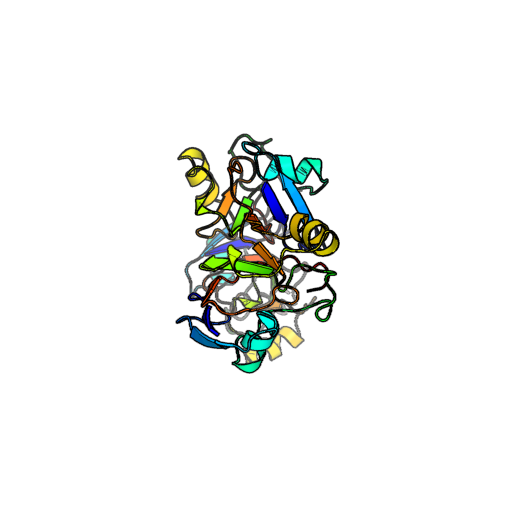1
ATOM 805 N N . HIS A 1 107 ? 27.294 23.309 32.477 1.00 42.43 107 HIS A N 1
ATOM 806 C CA . HIS A 1 107 ? 26.313 23.731 33.472 1.00 44.72 107 HIS A CA 1
ATOM 807 C C . HIS A 1 107 ? 26.329 25.221 33.803 1.00 45.76 107 HIS A C 1
ATOM 808 O O . HIS A 1 107 ? 25.380 25.736 34.399 1.00 45.92 107 HIS A O 1
ATOM 815 N N . ALA A 1 108 ? 27.397 25.909 33.414 1.00 46.51 108 ALA A N 1
ATOM 816 C CA . ALA A 1 108 ? 27.528 27.338 33.685 1.00 46.85 108 ALA A CA 1
ATOM 817 C C . ALA A 1 108 ? 27.077 28.218 32.517 1.00 46.59 108 ALA A C 1
ATOM 818 O O . ALA A 1 108 ? 26.984 29.437 32.652 1.00 47.06 108 ALA A O 1
ATOM 820 N N . ARG A 1 109 ? 26.800 27.603 31.372 1.00 45.76 109 ARG A N 1
ATOM 821 C CA . ARG A 1 109 ? 26.365 28.348 30.195 1.00 44.81 109 ARG A CA 1
ATOM 822 C C . ARG A 1 109 ? 25.055 29.080 30.479 1.00 45.57 109 ARG A C 1
ATOM 823 O O . ARG A 1 109 ? 24.206 28.584 31.220 1.00 44.81 109 ARG A O 1
ATOM 831 N N . GLU A 1 110 ? 24.889 30.258 29.887 1.00 47.06 110 GLU A N 1
ATOM 832 C CA . GLU A 1 110 ? 23.672 31.037 30.100 1.00 49.34 110 GLU A CA 1
ATOM 833 C C . GLU A 1 110 ? 22.648 30.829 28.990 1.00 50.22 110 GLU A C 1
ATOM 834 O O . GLU A 1 110 ? 22.998 30.110 28.031 1.00 28.04 110 GLU A O 1
ATOM 840 N N . PRO B 1 2 ? 23.023 6.126 26.630 1.00 30.35 2 PRO B N 1
ATOM 841 C CA . PRO B 1 2 ? 23.596 7.426 26.218 1.00 29.60 2 PRO B CA 1
ATOM 842 C C . PRO B 1 2 ? 23.190 8.538 27.177 1.00 29.55 2 PRO B C 1
ATOM 843 O O . PRO B 1 2 ? 22.456 8.307 28.141 1.00 31.54 2 PRO B O 1
ATOM 847 N N . LYS B 1 3 ? 23.682 9.742 26.914 1.00 26.49 3 LYS B N 1
ATOM 848 C CA . LYS B 1 3 ? 23.349 10.891 27.739 1.00 25.82 3 LYS B CA 1
ATOM 849 C C . LYS B 1 3 ? 22.235 11.677 27.064 1.00 24.19 3 LYS B C 1
ATOM 850 O O . LYS B 1 3 ? 22.190 11.777 25.830 1.00 21.63 3 LYS B O 1
ATOM 856 N N . ILE B 1 4 ? 21.331 12.223 27.870 1.00 22.45 4 ILE B N 1
ATOM 857 C CA . ILE B 1 4 ? 20.247 13.033 27.335 1.00 22.16 4 ILE B CA 1
ATOM 858 C C . ILE B 1 4 ? 20.290 14.397 27.996 1.00 22.13 4 ILE B C 1
ATOM 859 O O . ILE B 1 4 ? 20.078 14.516 29.204 1.00 24.54 4 ILE B O 1
ATOM 864 N N . VAL B 1 5 ? 20.582 15.429 27.214 1.00 19.50 5 VAL B N 1
ATOM 865 C CA . VAL B 1 5 ? 20.611 16.775 27.766 1.00 17.12 5 VAL B CA 1
ATOM 866 C C . VAL B 1 5 ? 19.247 17.435 27.580 1.00 17.59 5 VAL B C 1
ATOM 867 O O . VAL B 1 5 ? 18.684 17.433 26.481 1.00 18.23 5 VAL B O 1
ATOM 871 N N . ILE B 1 6 ? 18.705 17.974 28.667 1.00 15.48 6 ILE B N 1
ATOM 872 C CA . ILE B 1 6 ? 17.431 18.680 28.622 1.00 15.04 6 ILE B CA 1
ATOM 873 C C . ILE B 1 6 ? 17.815 20.157 28.689 1.00 17.05 6 ILE B C 1
ATOM 874 O O . ILE B 1 6 ? 18.400 20.609 29.675 1.00 16.49 6 ILE B O 1
ATOM 879 N N . LEU B 1 7 ? 17.511 20.919 27.642 1.00 16.75 7 LEU B N 1
ATOM 880 C CA . LEU B 1 7 ? 17.852 22.342 27.646 1.00 16.66 7 LEU B CA 1
ATOM 881 C C . LEU B 1 7 ? 17.083 23.106 28.733 1.00 16.06 7 LEU B C 1
ATOM 882 O O . LEU B 1 7 ? 15.978 22.726 29.120 1.00 14.42 7 LEU B O 1
ATOM 887 N N . PRO B 1 8 ? 17.671 24.188 29.260 1.00 17.64 8 PRO B N 1
ATOM 888 C CA . PRO B 1 8 ? 16.987 24.958 30.302 1.00 19.24 8 PRO B CA 1
ATOM 889 C C . PRO B 1 8 ? 15.567 25.341 29.908 1.00 19.24 8 PRO B C 1
ATOM 890 O O . PRO B 1 8 ? 15.331 25.907 28.835 1.00 17.55 8 PRO B O 1
ATOM 894 N N . HIS B 1 9 ? 14.634 24.998 30.789 1.00 20.85 9 HIS B N 1
ATOM 895 C CA . HIS B 1 9 ? 13.208 25.258 30.621 1.00 22.99 9 HIS B CA 1
ATOM 896 C C . HIS B 1 9 ? 12.762 26.002 31.881 1.00 24.82 9 HIS B C 1
ATOM 897 O O . HIS B 1 9 ? 12.832 25.456 32.983 1.00 23.96 9 HIS B O 1
ATOM 904 N N . GLN B 1 10 ? 12.296 27.234 31.712 1.00 28.18 10 GLN B N 1
ATOM 905 C CA . GLN B 1 10 ? 11.865 28.070 32.832 1.00 31.41 10 GLN B CA 1
ATOM 906 C C . GLN B 1 10 ? 10.993 27.381 33.875 1.00 32.90 10 GLN B C 1
ATOM 907 O O . GLN B 1 10 ? 11.269 27.460 35.074 1.00 33.79 10 GLN B O 1
ATOM 913 N N . ASP B 1 11 ? 9.953 26.692 33.421 1.00 32.93 11 ASP B N 1
ATOM 914 C CA . ASP B 1 11 ? 9.018 26.042 34.330 1.00 33.28 11 ASP B CA 1
ATOM 915 C C . ASP B 1 11 ? 9.320 24.622 34.795 1.00 32.34 11 ASP B C 1
ATOM 916 O O . ASP B 1 11 ? 9.007 24.271 35.931 1.00 33.40 11 ASP B O 1
ATOM 921 N N . LEU B 1 12 ? 9.925 23.801 33.943 1.00 29.61 12 LEU B N 1
ATOM 922 C CA . LEU B 1 12 ? 10.187 22.414 34.324 1.00 27.42 12 LEU B CA 1
ATOM 923 C C . LEU B 1 12 ? 11.645 22.009 34.531 1.00 26.21 12 LEU B C 1
ATOM 924 O O . LEU B 1 12 ? 11.914 20.950 35.095 1.00 27.19 12 LEU B O 1
ATOM 929 N N . CYS B 1 13 ? 12.587 22.840 34.101 1.00 25.78 13 CYS B N 1
ATOM 930 C CA . CYS B 1 13 ? 14.000 22.491 34.242 1.00 25.09 13 CYS B CA 1
ATOM 931 C C . CYS B 1 13 ? 14.837 23.754 34.042 1.00 25.62 13 CYS B C 1
ATOM 932 O O . CYS B 1 13 ? 15.577 23.880 33.065 1.00 23.49 13 CYS B O 1
ATOM 935 N N . PRO B 1 14 ? 14.725 24.709 34.981 1.00 24.97 14 PRO B N 1
ATOM 936 C CA . PRO B 1 14 ? 15.412 26.003 35.002 1.00 24.70 14 PRO B CA 1
ATOM 937 C C . PRO B 1 14 ? 16.871 26.064 34.552 1.00 24.75 14 PRO B C 1
ATOM 938 O O . PRO B 1 14 ? 17.238 26.929 33.762 1.00 24.51 14 PRO B O 1
ATOM 942 N N . ASP B 1 15 ? 17.707 25.168 35.062 1.00 24.82 15 ASP B N 1
ATOM 943 C CA . ASP B 1 15 ? 19.119 25.179 34.697 1.00 27.00 15 ASP B CA 1
ATOM 944 C C . ASP B 1 15 ? 19.475 24.079 33.711 1.00 27.45 15 ASP B C 1
ATOM 945 O O . ASP B 1 15 ? 20.646 23.913 33.358 1.00 27.93 15 ASP B O 1
ATOM 950 N N . GLY B 1 16 ? 18.464 23.339 33.266 1.00 26.65 16 GLY B N 1
ATOM 951 C CA . GLY B 1 16 ? 18.706 22.247 32.340 1.00 26.42 16 GLY B CA 1
ATOM 952 C C . GLY B 1 16 ? 19.136 21.026 33.129 1.00 27.21 16 GLY B C 1
ATOM 953 O O . GLY B 1 16 ? 19.280 21.091 34.351 1.00 26.74 16 GLY B O 1
ATOM 954 N N . ALA B 1 17 ? 19.336 19.905 32.449 1.00 25.62 17 ALA B N 1
ATOM 955 C CA . ALA B 1 17 ? 19.749 18.695 33.141 1.00 24.96 17 ALA B CA 1
ATOM 956 C C . ALA B 1 17 ? 20.433 17.702 32.215 1.00 26.45 17 ALA B C 1
ATOM 957 O O . ALA B 1 17 ? 20.248 17.742 30.998 1.00 23.40 17 ALA B O 1
ATOM 959 N N . VAL B 1 18 ? 21.235 16.823 32.808 1.00 26.63 18 VAL B N 1
ATOM 960 C CA . VAL B 1 18 ? 21.936 15.780 32.073 1.00 26.86 18 VAL B CA 1
ATOM 961 C C . VAL B 1 18 ? 21.393 14.470 32.614 1.00 27.94 18 VAL B C 1
ATOM 962 O O . VAL B 1 18 ? 21.538 14.168 33.798 1.00 29.10 18 VAL B O 1
ATOM 966 N N . LEU B 1 19 ? 20.749 13.697 31.750 1.00 28.15 19 LEU B N 1
ATOM 967 C CA . LEU B 1 19 ? 20.160 12.436 32.177 1.00 28.58 19 LEU B CA 1
ATOM 968 C C . LEU B 1 19 ? 20.915 11.228 31.643 1.00 28.85 19 LEU B C 1
ATOM 969 O O . LEU B 1 19 ? 21.456 11.259 30.541 1.00 28.13 19 LEU B O 1
ATOM 974 N N . GLU B 1 20 ? 20.953 10.166 32.441 1.00 31.54 20 GLU B N 1
ATOM 975 C CA . GLU B 1 20 ? 21.604 8.922 32.043 1.00 33.05 20 GLU B CA 1
ATOM 976 C C . GLU B 1 20 ? 20.489 7.977 31.620 1.00 32.42 20 GLU B C 1
ATOM 977 O O . GLU B 1 20 ? 19.531 7.772 32.363 1.00 32.36 20 GLU B O 1
ATOM 983 N N . ALA B 1 21 ? 20.597 7.414 30.424 1.00 32.49 21 ALA B N 1
ATOM 984 C CA . ALA B 1 21 ? 19.567 6.504 29.936 1.00 34.77 21 ALA B CA 1
ATOM 985 C C . ALA B 1 21 ? 20.167 5.296 29.230 1.00 34.79 21 ALA B C 1
ATOM 986 O O . ALA B 1 21 ? 21.197 5.410 28.559 1.00 35.29 21 ALA B O 1
ATOM 988 N N . ASN B 1 22 ? 19.529 4.140 29.397 1.00 34.95 22 ASN B N 1
ATOM 989 C CA . ASN B 1 22 ? 19.984 2.913 28.751 1.00 35.03 22 ASN B CA 1
ATOM 990 C C . ASN B 1 22 ? 19.383 2.850 27.353 1.00 34.03 22 ASN B C 1
ATOM 991 O O . ASN B 1 22 ? 18.323 3.422 27.102 1.00 33.37 22 ASN B O 1
ATOM 996 N N . SER B 1 23 ? 20.059 2.159 26.443 1.00 32.01 23 SER B N 1
ATOM 997 C CA . SER B 1 23 ? 19.545 2.010 25.088 1.00 30.51 23 SER B CA 1
ATOM 998 C C . SER B 1 23 ? 18.193 1.328 25.253 1.00 30.53 23 SER B C 1
ATOM 999 O O . SER B 1 23 ? 18.067 0.390 26.039 1.00 30.30 23 SER B O 1
ATOM 1002 N N . GLY B 1 24 ? 17.179 1.811 24.545 1.00 31.19 24 GLY B N 1
ATOM 1003 C CA . GLY B 1 24 ? 15.865 1.204 24.660 1.00 31.84 24 GLY B CA 1
ATOM 1004 C C . GLY B 1 24 ? 14.873 1.929 25.559 1.00 32.29 24 GLY B C 1
ATOM 1005 O O . GLY B 1 24 ? 13.674 1.647 25.495 1.00 33.06 24 GLY B O 1
ATOM 1006 N N . GLU B 1 25 ? 15.348 2.844 26.404 1.00 30.96 25 GLU B N 1
ATOM 1007 C CA . GLU B 1 25 ? 14.448 3.587 27.287 1.00 30.86 25 GLU B CA 1
ATOM 1008 C C . GLU B 1 25 ? 13.848 4.770 26.528 1.00 28.70 25 GLU B C 1
ATOM 1009 O O . GLU B 1 25 ? 14.412 5.237 25.541 1.00 27.45 25 GLU B O 1
ATOM 1015 N N . THR B 1 26 ? 12.700 5.256 26.986 1.00 25.83 26 THR B N 1
ATOM 1016 C CA . THR B 1 26 ? 12.068 6.390 26.326 1.00 23.27 26 THR B CA 1
ATOM 1017 C C . THR B 1 26 ? 12.607 7.674 26.922 1.00 21.10 26 THR B C 1
ATOM 1018 O O . THR B 1 26 ? 13.034 7.705 28.080 1.00 21.90 26 THR B O 1
ATOM 1022 N N . ILE B 1 27 ? 12.562 8.737 26.129 1.00 19.96 27 ILE B N 1
ATOM 1023 C CA . ILE B 1 27 ? 13.015 10.038 26.581 1.00 19.32 27 ILE B CA 1
ATOM 1024 C C . ILE B 1 27 ? 12.210 10.440 27.818 1.00 18.90 27 ILE B C 1
ATOM 1025 O O . ILE B 1 27 ? 12.772 10.928 28.795 1.00 18.34 27 ILE B O 1
ATOM 1030 N N . LEU B 1 28 ? 10.897 10.213 27.779 1.00 17.95 28 LEU B N 1
ATOM 1031 C CA . LEU B 1 28 ? 10.033 10.580 28.900 1.00 19.97 28 LEU B CA 1
ATOM 1032 C C . LEU B 1 28 ? 10.375 9.891 30.221 1.00 21.09 28 LEU B C 1
ATOM 1033 O O . LEU B 1 28 ? 10.499 10.549 31.255 1.00 20.87 28 LEU B O 1
ATOM 1038 N N . ASP B 1 29 ? 10.523 8.571 30.197 1.00 23.01 29 ASP B N 1
ATOM 1039 C CA . ASP B 1 29 ? 10.841 7.843 31.424 1.00 23.84 29 ASP B CA 1
ATOM 1040 C C . ASP B 1 29 ? 12.129 8.339 32.065 1.00 24.20 29 ASP B C 1
ATOM 1041 O O . ASP B 1 29 ? 12.209 8.474 33.290 1.00 22.07 29 ASP B O 1
ATOM 1046 N N . ALA B 1 30 ? 13.128 8.634 31.238 1.00 24.28 30 ALA B N 1
ATOM 1047 C CA . ALA B 1 30 ? 14.403 9.134 31.738 1.00 24.09 30 ALA B CA 1
ATOM 1048 C C . ALA B 1 30 ? 14.212 10.497 32.407 1.00 24.80 30 ALA B C 1
ATOM 1049 O O . ALA B 1 30 ? 14.846 10.795 33.418 1.00 25.50 30 ALA B O 1
ATOM 1051 N N . ALA B 1 31 ? 13.326 11.319 31.849 1.00 24.63 31 ALA B N 1
ATOM 1052 C CA . ALA B 1 31 ? 13.059 12.638 32.410 1.00 24.36 31 ALA B CA 1
ATOM 1053 C C . ALA B 1 31 ? 12.300 12.548 33.737 1.00 25.17 31 ALA B C 1
ATOM 1054 O O . ALA B 1 31 ? 12.672 13.195 34.717 1.00 26.90 31 ALA B O 1
ATOM 1056 N N . LEU B 1 32 ? 11.232 11.757 33.764 1.00 27.15 32 LEU B N 1
ATOM 1057 C CA . LEU B 1 32 ? 10.427 11.615 34.974 1.00 28.12 32 LEU B CA 1
ATOM 1058 C C . LEU B 1 32 ? 11.261 11.061 36.124 1.00 31.19 32 LEU B C 1
ATOM 1059 O O . LEU B 1 32 ? 11.089 11.451 37.279 1.00 32.37 32 LEU B O 1
ATOM 1064 N N . ARG B 1 33 ? 12.173 10.158 35.794 1.00 31.78 33 ARG B N 1
ATOM 1065 C CA . ARG B 1 33 ? 13.047 9.538 36.782 1.00 34.72 33 ARG B CA 1
ATOM 1066 C C . ARG B 1 33 ? 14.013 10.551 37.394 1.00 35.20 33 ARG B C 1
ATOM 1067 O O . ARG B 1 33 ? 14.637 10.282 38.421 1.00 36.40 33 ARG B O 1
ATOM 1075 N N . ASN B 1 34 ? 14.132 11.715 36.759 1.00 35.65 34 ASN B N 1
ATOM 1076 C CA . ASN B 1 34 ? 15.028 12.767 37.227 1.00 34.93 34 ASN B CA 1
ATOM 1077 C C . ASN B 1 34 ? 14.304 14.011 37.730 1.00 34.38 34 ASN B C 1
ATOM 1078 O O . ASN B 1 34 ? 14.881 15.094 37.781 1.00 32.88 34 ASN B O 1
ATOM 1083 N N . GLY B 1 35 ? 13.038 13.857 38.099 1.00 32.78 35 GLY B N 1
ATOM 1084 C CA . GLY B 1 35 ? 12.291 14.988 38.615 1.00 33.13 35 GLY B CA 1
ATOM 1085 C C . GLY B 1 35 ? 11.872 16.033 37.597 1.00 32.20 35 GLY B C 1
ATOM 1086 O O . GLY B 1 35 ? 11.557 17.164 37.967 1.00 33.14 35 GLY B O 1
ATOM 1087 N N . ILE B 1 36 ? 11.890 15.676 36.317 1.00 30.89 36 ILE B N 1
ATOM 1088 C CA . ILE B 1 36 ? 11.458 16.607 35.279 1.00 29.49 36 ILE B CA 1
ATOM 1089 C C . ILE B 1 36 ? 10.014 16.224 34.988 1.00 28.71 36 ILE B C 1
ATOM 1090 O O . ILE B 1 36 ? 9.739 15.249 34.283 1.00 28.35 36 ILE B O 1
ATOM 1095 N N . GLU B 1 37 ? 9.096 16.998 35.557 1.00 29.08 37 GLU B N 1
ATOM 1096 C CA . GLU B 1 37 ? 7.667 16.742 35.434 1.00 31.20 37 GLU B CA 1
ATOM 1097 C C . GLU B 1 37 ? 7.019 16.958 34.068 1.00 29.95 37 GLU B C 1
ATOM 1098 O O . GLU B 1 37 ? 6.118 17.787 33.930 1.00 30.13 37 GLU B O 1
ATOM 1104 N N . ILE B 1 38 ? 7.466 16.214 33.061 1.00 29.70 38 ILE B N 1
ATOM 1105 C CA . ILE B 1 38 ? 6.865 16.324 31.733 1.00 28.54 38 ILE B CA 1
ATOM 1106 C C . ILE B 1 38 ? 5.491 15.667 31.817 1.00 29.35 38 ILE B C 1
ATOM 1107 O O . ILE B 1 38 ? 5.372 14.528 32.272 1.00 29.81 38 ILE B O 1
ATOM 1112 N N . GLU B 1 39 ? 4.455 16.386 31.393 1.00 28.67 39 GLU B N 1
ATOM 1113 C CA . GLU B 1 39 ? 3.099 15.848 31.424 1.00 28.69 39 GLU B CA 1
ATOM 1114 C C . GLU B 1 39 ? 2.941 14.669 30.467 1.00 27.34 39 GLU B C 1
ATOM 1115 O O . GLU B 1 39 ? 3.568 14.614 29.411 1.00 27.33 39 GLU B O 1
ATOM 1121 N N . HIS B 1 40 ? 2.108 13.715 30.858 1.00 25.83 40 HIS B N 1
ATOM 1122 C CA . HIS B 1 40 ? 1.852 12.536 30.042 1.00 24.64 40 HIS B CA 1
ATOM 1123 C C . HIS B 1 40 ? 0.422 12.111 30.324 1.00 25.34 40 HIS B C 1
ATOM 1124 O O . HIS B 1 40 ? 0.162 11.026 30.846 1.00 24.77 40 HIS B O 1
ATOM 1131 N N . ALA B 1 41 ? -0.501 12.995 29.960 1.00 24.52 41 ALA B N 1
ATOM 1132 C CA . ALA B 1 41 ? -1.928 12.812 30.185 1.00 25.12 41 ALA B CA 1
ATOM 1133 C C . ALA B 1 41 ? -2.552 11.478 29.779 1.00 25.77 41 ALA B C 1
ATOM 1134 O O . ALA B 1 41 ? -3.270 10.867 30.573 1.00 26.38 41 ALA B O 1
ATOM 1136 N N . CYS B 1 42 ? -2.295 11.020 28.557 1.00 24.73 42 CYS B N 1
ATOM 1137 C CA . CYS B 1 42 ? -2.895 9.767 28.107 1.00 24.75 42 CYS B CA 1
ATOM 1138 C C . CYS B 1 42 ? -2.210 8.540 28.697 1.00 25.49 42 CYS B C 1
ATOM 1139 O O . CYS B 1 42 ? -2.529 7.404 28.336 1.00 26.28 42 CYS B O 1
ATOM 1142 N N . GLU B 1 43 ? -1.276 8.778 29.610 1.00 25.46 43 GLU B N 1
ATOM 1143 C CA . GLU B 1 43 ? -0.546 7.702 30.272 1.00 27.71 43 GLU B CA 1
ATOM 1144 C C . GLU B 1 43 ? 0.359 6.901 29.342 1.00 28.52 43 GLU B C 1
ATOM 1145 O O . GLU B 1 43 ? 0.342 5.667 29.337 1.00 29.56 43 GLU B O 1
ATOM 1151 N N . LYS B 1 44 ? 1.155 7.620 28.553 1.00 29.29 44 LYS B N 1
ATOM 1152 C CA . LYS B 1 44 ? 2.101 7.013 27.622 1.00 27.80 44 LYS B CA 1
ATOM 1153 C C . LYS B 1 44 ? 1.435 6.077 26.617 1.00 27.71 44 LYS B C 1
ATOM 1154 O O . LYS B 1 44 ? 1.955 4.999 26.320 1.00 26.07 44 LYS B O 1
ATOM 1160 N N . SER B 1 45 ? 0.294 6.499 26.083 1.00 27.98 45 SER B N 1
ATOM 1161 C CA . SER B 1 45 ? -0.437 5.677 25.128 1.00 27.96 45 SER B CA 1
ATOM 1162 C C . SER B 1 45 ? -0.458 6.228 23.709 1.00 27.61 45 SER B C 1
ATOM 1163 O O . SER B 1 45 ? -1.342 5.885 22.928 1.00 26.32 45 SER B O 1
ATOM 1166 N N . CYS B 1 46 ? 0.517 7.069 23.371 1.00 26.17 46 CYS B N 1
ATOM 1167 C CA . CYS B 1 46 ? 0.589 7.638 22.029 1.00 26.24 46 CYS B CA 1
ATOM 1168 C C . CYS B 1 46 ? -0.795 8.175 21.632 1.00 26.72 46 CYS B C 1
ATOM 1169 O O . CYS B 1 46 ? -1.206 8.065 20.473 1.00 26.22 46 CYS B O 1
ATOM 1172 N N . ALA B 1 47 ? -1.495 8.773 22.600 1.00 26.20 47 ALA B N 1
ATOM 1173 C CA . ALA B 1 47 ? -2.842 9.311 22.388 1.00 25.15 47 ALA B CA 1
ATOM 1174 C C . ALA B 1 47 ? -3.051 10.790 22.722 1.00 24.16 47 ALA B C 1
ATOM 1175 O O . ALA B 1 47 ? -4.199 11.244 22.804 1.00 21.23 47 ALA B O 1
ATOM 1177 N N . CYS B 1 48 ? -1.968 11.542 22.919 1.00 21.01 48 CYS B N 1
ATOM 1178 C CA . CYS B 1 48 ? -2.073 12.978 23.205 1.00 20.82 48 CYS B CA 1
ATOM 1179 C C . CYS B 1 48 ? -0.795 13.667 22.708 1.00 19.83 48 CYS B C 1
ATOM 1180 O O . CYS B 1 48 ? -0.064 13.088 21.906 1.00 19.64 48 CYS B O 1
ATOM 1183 N N . THR B 1 49 ? -0.545 14.904 23.136 1.00 19.66 49 THR B N 1
ATOM 1184 C CA . THR B 1 49 ? 0.684 15.588 22.739 1.00 18.68 49 THR B CA 1
ATOM 1185 C C . THR B 1 49 ? 1.330 16.290 23.936 1.00 16.89 49 THR B C 1
ATOM 1186 O O . THR B 1 49 ? 2.212 17.125 23.777 1.00 15.70 49 THR B O 1
ATOM 1190 N N . THR B 1 50 ? 0.909 15.931 25.145 1.00 15.67 50 THR B N 1
ATOM 1191 C CA . THR B 1 50 ? 1.453 16.583 26.329 1.00 15.65 50 THR B CA 1
ATOM 1192 C C . THR B 1 50 ? 2.928 16.274 26.582 1.00 14.76 50 THR B C 1
ATOM 1193 O O . THR B 1 50 ? 3.621 17.062 27.211 1.00 15.45 50 THR B O 1
ATOM 1197 N N . CYS B 1 51 ? 3.397 15.133 26.082 1.00 15.86 51 CYS B N 1
ATOM 1198 C CA . CYS B 1 51 ? 4.784 14.701 26.261 1.00 15.22 51 CYS B CA 1
ATOM 1199 C C . CYS B 1 51 ? 5.661 15.125 25.078 1.00 14.79 51 CYS B C 1
ATOM 1200 O O . CYS B 1 51 ? 6.805 14.683 24.942 1.00 13.74 51 CYS B O 1
ATOM 1203 N N . HIS B 1 52 ? 5.108 15.982 24.227 1.00 15.09 52 HIS B N 1
ATOM 1204 C CA . HIS B 1 52 ? 5.811 16.504 23.054 1.00 13.86 52 HIS B CA 1
ATOM 12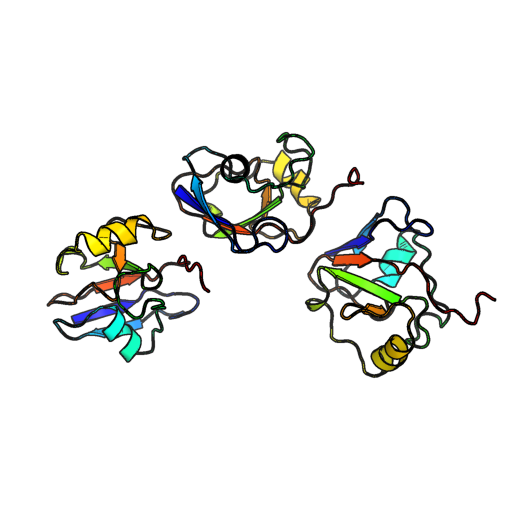05 C C . HIS B 1 52 ? 7.166 17.103 23.439 1.00 14.80 52 HIS B C 1
ATOM 1206 O O . HIS B 1 52 ? 7.284 17.800 24.453 1.00 11.25 52 HIS B O 1
ATOM 1213 N N . CYS B 1 53 ? 8.187 16.820 22.633 1.00 11.94 53 CYS B N 1
ATOM 1214 C CA . CYS B 1 53 ? 9.510 17.374 22.851 1.00 12.90 53 CYS B CA 1
ATOM 1215 C C . CYS B 1 53 ? 10.177 17.514 21.486 1.00 12.89 53 CYS B C 1
ATOM 1216 O O . CYS B 1 53 ? 9.723 16.921 20.496 1.00 14.22 53 CYS B O 1
ATOM 1219 N N . ILE B 1 54 ? 11.249 18.295 21.445 1.00 14.79 54 ILE B N 1
ATOM 1220 C CA . ILE B 1 54 ? 11.990 18.551 20.211 1.00 14.63 54 ILE B CA 1
ATOM 1221 C C . ILE B 1 54 ? 13.405 18.044 20.417 1.00 14.91 54 ILE B C 1
ATOM 1222 O O . ILE B 1 54 ? 14.119 18.517 21.308 1.00 12.45 54 ILE B O 1
ATOM 1227 N N . VAL B 1 55 ? 13.811 17.065 19.609 1.00 15.74 55 VAL B N 1
ATOM 1228 C CA . VAL B 1 55 ? 15.149 16.494 19.727 1.00 16.55 55 VAL B CA 1
ATOM 1229 C C . VAL B 1 55 ? 16.081 17.343 18.860 1.00 18.20 55 VAL B C 1
ATOM 1230 O O . VAL B 1 55 ? 16.213 17.109 17.654 1.00 20.58 55 VAL B O 1
ATOM 1234 N N . ARG B 1 56 ? 16.705 18.340 19.492 1.00 17.38 56 ARG B N 1
ATOM 1235 C CA . ARG B 1 56 ? 17.606 19.298 18.835 1.00 17.21 56 ARG B CA 1
ATOM 1236 C C . ARG B 1 56 ? 18.882 18.676 18.289 1.00 17.85 56 ARG B C 1
ATOM 1237 O O . ARG B 1 56 ? 19.487 19.215 17.362 1.00 20.25 56 ARG B O 1
ATOM 1245 N N . GLU B 1 57 ? 19.310 17.575 18.891 1.00 17.84 57 GLU B N 1
ATOM 1246 C CA . GLU B 1 57 ? 20.504 16.857 18.441 1.00 20.72 57 GLU B CA 1
ATOM 1247 C C . GLU B 1 57 ? 20.289 15.364 18.673 1.00 19.45 57 GLU B C 1
ATOM 1248 O O . GLU B 1 57 ? 19.861 14.950 19.758 1.00 19.80 57 GLU B O 1
ATOM 1254 N N . GLY B 1 58 ? 20.586 14.554 17.658 1.00 20.81 58 GLY B N 1
ATOM 1255 C CA . GLY B 1 58 ? 20.430 13.114 17.772 1.00 22.15 58 GLY B CA 1
ATOM 1256 C C . GLY B 1 58 ? 19.087 12.552 17.315 1.00 23.27 58 GLY B C 1
ATOM 1257 O O . GLY B 1 58 ? 18.758 11.399 17.614 1.00 23.84 58 GLY B O 1
ATOM 1258 N N . PHE B 1 59 ? 18.314 13.360 16.598 1.00 25.04 59 PHE B N 1
ATOM 1259 C CA . PHE B 1 59 ? 17.005 12.946 16.096 1.00 26.39 59 PHE B CA 1
ATOM 1260 C C . PHE B 1 59 ? 17.126 11.740 15.155 1.00 28.10 59 PHE B C 1
ATOM 1261 O O . PHE B 1 59 ? 16.371 10.773 15.281 1.00 27.17 59 PHE B O 1
ATOM 1269 N N . ASP B 1 60 ? 18.083 11.799 14.229 1.00 30.16 60 ASP B N 1
ATOM 1270 C CA . ASP B 1 60 ? 18.291 10.722 13.252 1.00 31.89 60 ASP B CA 1
ATOM 1271 C C . ASP B 1 60 ? 18.676 9.393 13.879 1.00 31.92 60 ASP B C 1
ATOM 1272 O O . ASP B 1 60 ? 18.575 8.346 13.234 1.00 32.92 60 ASP B O 1
ATOM 1277 N N . SER B 1 61 ? 19.132 9.431 15.125 1.00 31.49 61 SER B N 1
ATOM 1278 C CA . SER B 1 61 ? 19.545 8.217 15.817 1.00 30.21 61 SER B CA 1
ATOM 1279 C C . SER B 1 61 ? 18.360 7.432 16.369 1.00 29.52 61 SER B C 1
ATOM 1280 O O . SER B 1 61 ? 18.482 6.247 16.670 1.00 29.33 61 SER B O 1
ATOM 1283 N N . LEU B 1 62 ? 17.215 8.093 16.508 1.00 28.12 62 LEU B N 1
ATOM 1284 C CA . LEU B 1 62 ? 16.026 7.437 17.043 1.00 26.17 62 LEU B CA 1
ATOM 1285 C C . LEU B 1 62 ? 15.241 6.710 15.947 1.00 26.61 62 LEU B C 1
ATOM 1286 O O . LEU B 1 62 ? 15.321 7.073 14.765 1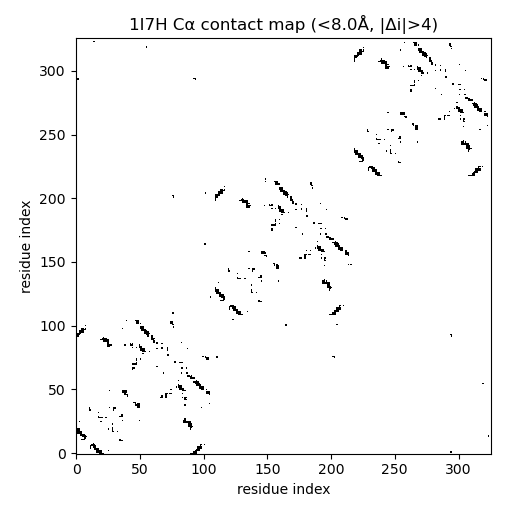.00 27.59 62 LEU B O 1
ATOM 1291 N N . PRO B 1 63 ? 14.496 5.659 16.320 0.50 25.28 63 PRO B N 1
ATOM 1292 C CA . PRO B 1 63 ? 13.704 4.910 15.341 0.50 26.43 63 PRO B CA 1
ATOM 1293 C C . PRO B 1 63 ? 12.630 5.828 14.768 0.50 28.28 63 PRO B C 1
ATOM 1294 O O . PRO B 1 63 ? 12.067 6.650 15.486 0.50 27.22 63 PRO B O 1
ATOM 1298 N N . GLU B 1 64 ? 12.350 5.684 13.478 1.00 30.72 64 GLU B N 1
ATOM 1299 C CA . GLU B 1 64 ? 11.352 6.511 12.809 1.00 32.69 64 GLU B CA 1
ATOM 1300 C C . GLU B 1 64 ? 10.003 6.458 13.536 1.00 32.19 64 GLU B C 1
ATOM 1301 O O . GLU B 1 64 ? 9.579 5.396 13.996 1.00 31.80 64 GLU B O 1
ATOM 1307 N N . SER B 1 65 ? 9.337 7.605 13.647 1.00 31.35 65 SER B N 1
ATOM 1308 C CA . SER B 1 65 ? 8.039 7.668 14.320 1.00 30.92 65 SER B CA 1
ATOM 1309 C C . SER B 1 65 ? 7.000 6.827 13.587 1.00 30.66 65 SER B C 1
ATOM 1310 O O . SER B 1 65 ? 7.095 6.616 12.381 1.00 30.54 65 SER B O 1
ATOM 1313 N N . SER B 1 66 ? 6.006 6.350 14.321 1.00 30.88 66 SER B N 1
ATOM 1314 C CA . SER B 1 66 ? 4.951 5.533 13.735 1.00 31.13 66 SER B CA 1
ATOM 1315 C C . SER B 1 66 ? 3.842 6.405 13.167 1.00 31.96 66 SER B C 1
ATOM 1316 O O . SER B 1 66 ? 3.769 7.607 13.439 1.00 31.43 66 SER B O 1
ATOM 1319 N N . GLU B 1 67 ? 2.973 5.786 12.376 1.00 31.90 67 GLU B N 1
ATOM 1320 C CA . GLU B 1 67 ? 1.848 6.485 11.777 1.00 32.49 67 GLU B CA 1
ATOM 1321 C C . GLU B 1 67 ? 0.981 7.050 12.904 1.00 31.49 67 GLU B C 1
ATOM 1322 O O . GLU B 1 67 ? 0.427 8.148 12.797 1.00 30.05 67 GLU B O 1
ATOM 1328 N N . GLN B 1 68 ? 0.889 6.285 13.988 1.00 30.57 68 GLN B N 1
ATOM 1329 C CA . GLN B 1 68 ? 0.106 6.662 15.157 1.00 30.83 68 GLN B CA 1
ATOM 1330 C C . GLN B 1 68 ? 0.691 7.904 15.833 1.00 29.48 68 GLN B C 1
ATOM 1331 O O . GLN B 1 68 ? -0.048 8.771 16.308 1.00 29.25 68 GLN B O 1
ATOM 1337 N N . GLU B 1 69 ? 2.018 7.994 15.877 1.00 28.93 69 GLU B N 1
ATOM 1338 C CA . GLU B 1 69 ? 2.658 9.155 16.494 1.00 25.37 69 GLU B CA 1
ATOM 1339 C C . GLU B 1 69 ? 2.470 10.367 15.598 1.00 25.68 69 GLU B C 1
ATOM 1340 O O . GLU B 1 69 ? 2.155 11.463 16.076 1.00 22.44 69 GLU B O 1
ATOM 1346 N N . ASP B 1 70 ? 2.656 10.177 14.295 1.00 24.84 70 ASP B N 1
ATOM 1347 C CA . ASP B 1 70 ? 2.487 11.280 13.366 1.00 25.89 70 ASP B CA 1
ATOM 1348 C C . ASP B 1 70 ? 1.076 11.839 13.478 1.00 25.52 70 ASP B C 1
ATOM 1349 O O . ASP B 1 70 ? 0.880 13.050 13.373 1.00 24.61 70 ASP B O 1
ATOM 1354 N N . ASP B 1 71 ? 0.093 10.964 13.693 1.00 26.07 71 ASP B N 1
ATOM 1355 C CA . ASP B 1 71 ? -1.293 11.412 13.823 1.00 26.13 71 ASP B CA 1
ATOM 1356 C C . ASP B 1 71 ? -1.426 12.404 14.977 1.00 25.52 71 ASP B C 1
ATOM 1357 O O . ASP B 1 71 ? -2.180 13.373 14.897 1.00 23.99 71 ASP B O 1
ATOM 1362 N N . MET B 1 72 ? -0.706 12.145 16.061 1.00 25.43 72 MET B N 1
ATOM 1363 C CA . MET B 1 72 ? -0.751 13.028 17.217 1.00 24.47 72 MET B CA 1
ATOM 1364 C C . MET B 1 72 ? 0.079 14.291 16.992 1.00 24.69 72 MET B C 1
ATOM 1365 O O . MET B 1 72 ? -0.392 15.400 17.241 1.00 22.51 72 MET B O 1
ATOM 1370 N N . LEU B 1 73 ? 1.315 14.125 16.526 1.00 24.94 73 LEU B N 1
ATOM 1371 C CA . LEU B 1 73 ? 2.195 15.265 16.288 1.00 24.71 73 LEU B CA 1
ATOM 1372 C C . LEU B 1 73 ? 1.519 16.300 15.393 1.00 25.73 73 LEU B C 1
ATOM 1373 O O . LEU B 1 73 ? 1.779 17.499 15.503 1.00 24.21 73 LEU B O 1
ATOM 1378 N N . ASP B 1 74 ? 0.639 15.833 14.512 1.00 26.63 74 ASP B N 1
ATOM 1379 C CA . ASP B 1 74 ? -0.076 16.738 13.626 1.00 28.15 74 ASP B CA 1
ATOM 1380 C C . ASP B 1 74 ? -0.897 17.751 14.421 1.00 26.84 74 ASP B C 1
ATOM 1381 O O . ASP B 1 74 ? -1.154 18.854 13.947 1.00 27.45 74 ASP B O 1
ATOM 1386 N N . LYS B 1 75 ? -1.296 17.376 15.634 1.00 26.06 75 LYS B N 1
ATOM 1387 C CA . LYS B 1 75 ? -2.091 18.259 16.488 1.00 25.83 75 LYS B CA 1
ATOM 1388 C C . LYS B 1 75 ? -1.268 19.010 17.531 1.00 23.85 75 LYS B C 1
ATOM 1389 O O . LYS B 1 75 ? -1.775 19.925 18.176 1.00 22.95 75 LYS B O 1
ATOM 1395 N N . ALA B 1 76 ? -0.007 18.626 17.702 1.00 21.61 76 ALA B N 1
ATOM 1396 C CA . ALA B 1 76 ? 0.855 19.267 18.693 1.00 20.05 76 ALA B CA 1
ATOM 1397 C C . ALA B 1 76 ? 1.120 20.753 18.450 1.00 19.60 76 ALA B C 1
ATOM 1398 O O . ALA B 1 76 ? 1.280 21.199 17.307 1.00 20.08 76 ALA B O 1
ATOM 1400 N N . TRP B 1 77 ? 1.169 21.521 19.536 1.00 16.86 77 TRP B N 1
ATOM 1401 C CA . TRP B 1 77 ? 1.448 22.952 19.476 1.00 15.74 77 TRP B CA 1
ATOM 1402 C C . TRP B 1 77 ? 2.958 23.115 19.281 1.00 16.05 77 TRP B C 1
ATOM 1403 O O . TRP B 1 77 ? 3.751 22.377 19.878 1.00 15.37 77 TRP B O 1
ATOM 1414 N N . GLY B 1 78 ? 3.360 24.068 18.443 1.00 15.90 78 GLY B N 1
ATOM 1415 C CA . GLY B 1 78 ? 4.777 24.299 18.212 1.00 16.54 78 GLY B CA 1
ATOM 1416 C C . GLY B 1 78 ? 5.512 23.114 17.610 1.00 17.82 78 GLY B C 1
ATOM 1417 O O . GLY B 1 78 ? 6.637 22.790 18.010 1.00 18.88 78 GLY B O 1
ATOM 1418 N N . LEU B 1 79 ? 4.880 22.461 16.640 1.00 18.71 79 LEU B N 1
ATOM 1419 C CA . LEU B 1 79 ? 5.483 21.304 15.990 1.00 20.24 79 LEU B CA 1
ATOM 1420 C C . LEU B 1 79 ? 6.703 21.705 15.169 1.00 21.20 79 LEU B C 1
ATOM 1421 O O . LEU B 1 79 ? 6.685 22.720 14.484 1.00 21.32 79 LEU B O 1
ATOM 1426 N N . GLU B 1 80 ? 7.756 20.901 15.242 1.00 20.34 80 GLU B N 1
ATOM 1427 C CA . GLU B 1 80 ? 8.965 21.156 14.463 1.00 21.58 80 GLU B CA 1
ATOM 1428 C C . GLU B 1 80 ? 9.372 19.857 13.779 1.00 20.17 80 GLU B C 1
ATOM 1429 O O . GLU B 1 80 ? 8.891 18.784 14.139 1.00 18.51 80 GLU B O 1
ATOM 1435 N N . PRO B 1 81 ? 10.251 19.934 12.766 0.50 18.92 81 PRO B N 1
ATOM 1436 C CA . PRO B 1 81 ? 10.690 18.730 12.056 0.50 18.00 81 PRO B CA 1
ATOM 1437 C C . PRO B 1 81 ? 11.319 17.669 12.963 0.50 17.86 81 PRO B C 1
ATOM 1438 O O . PRO B 1 81 ? 11.266 16.475 12.665 0.50 15.20 81 PRO B O 1
ATOM 1442 N N . GLU B 1 82 ? 11.909 18.107 14.073 1.00 18.69 82 GLU B N 1
ATOM 1443 C CA . GLU B 1 82 ? 12.541 17.176 15.004 1.00 19.52 82 GLU B CA 1
ATOM 1444 C C . GLU B 1 82 ? 11.675 16.848 16.224 1.00 18.30 82 GLU B C 1
ATOM 1445 O O . GLU B 1 82 ? 12.171 16.316 17.222 1.00 17.93 82 GLU B O 1
ATOM 1451 N N . SER B 1 83 ? 10.382 17.155 16.135 1.00 18.27 83 SER B N 1
ATOM 1452 C CA . SER B 1 83 ? 9.435 16.864 17.216 1.00 18.30 83 SER B CA 1
ATOM 1453 C C . SER B 1 83 ? 9.197 15.367 17.380 1.00 19.07 83 SER B C 1
ATOM 1454 O O . SER B 1 83 ? 9.186 14.618 16.403 1.00 20.61 83 SER B O 1
ATOM 1457 N N . ARG B 1 84 ? 8.996 14.940 18.621 1.00 18.61 84 ARG B N 1
ATOM 1458 C CA . ARG B 1 84 ? 8.705 13.550 18.944 1.00 18.24 84 ARG B CA 1
ATOM 1459 C C . ARG B 1 84 ? 7.858 13.504 20.211 1.00 18.11 84 ARG B C 1
ATOM 1460 O O . ARG B 1 84 ? 7.872 14.442 21.019 1.00 15.51 84 ARG B O 1
ATOM 1468 N N . LEU B 1 85 ? 7.085 12.438 20.368 1.00 18.23 85 LEU B N 1
ATOM 1469 C CA . LEU B 1 85 ? 6.311 12.270 21.594 1.00 17.82 85 LEU B CA 1
ATOM 1470 C C . LEU B 1 85 ? 7.362 11.590 22.456 1.00 18.54 85 LEU B C 1
ATOM 1471 O O . LEU B 1 85 ? 7.879 10.538 22.069 1.00 17.21 85 LEU B O 1
ATOM 1476 N N . SER B 1 86 ? 7.710 12.179 23.601 1.00 18.54 86 SER B N 1
ATOM 1477 C CA . SER B 1 86 ? 8.755 11.588 24.425 1.00 17.67 86 SER B CA 1
ATOM 1478 C C . SER B 1 86 ? 8.423 10.215 24.991 1.00 19.56 86 SER B C 1
ATOM 1479 O O . SER B 1 86 ? 9.324 9.482 25.381 1.00 19.67 86 SER B O 1
ATOM 1482 N N . CYS B 1 87 ? 7.142 9.860 25.034 1.00 21.51 87 CYS B N 1
ATOM 1483 C CA . CYS B 1 87 ? 6.772 8.546 25.550 1.00 21.69 87 CYS B CA 1
ATOM 1484 C C . CYS B 1 87 ? 6.923 7.481 24.465 1.00 23.34 87 CYS B C 1
ATOM 1485 O O . CYS B 1 87 ? 6.763 6.292 24.733 1.00 24.76 87 CYS B O 1
ATOM 1488 N N . GLN B 1 88 ? 7.230 7.910 23.244 1.00 22.43 88 GLN B N 1
ATOM 1489 C CA . GLN B 1 88 ? 7.411 6.990 22.122 1.00 23.90 88 GLN B CA 1
ATOM 1490 C C . GLN B 1 88 ? 8.862 6.924 21.656 1.00 25.17 88 GLN B C 1
ATOM 1491 O O . GLN B 1 88 ? 9.320 5.878 21.180 1.00 24.57 88 GLN B O 1
ATOM 1497 N N . ALA B 1 89 ? 9.571 8.045 21.790 1.00 24.61 89 ALA B N 1
ATOM 1498 C CA . ALA B 1 89 ? 10.966 8.158 21.370 1.00 24.82 89 ALA B CA 1
ATOM 1499 C C . ALA B 1 89 ? 11.921 7.401 22.279 1.00 25.71 89 ALA B C 1
ATOM 1500 O O . ALA B 1 89 ? 12.085 7.742 23.451 1.00 26.57 89 ALA B O 1
ATOM 1502 N N . ARG B 1 90 ? 12.563 6.377 21.731 1.00 26.94 90 ARG B N 1
ATOM 1503 C CA . ARG B 1 90 ? 13.499 5.578 22.504 1.00 27.91 90 ARG B CA 1
ATOM 1504 C C . ARG B 1 90 ? 14.934 5.815 22.070 1.00 28.10 90 ARG B C 1
ATOM 1505 O O . ARG B 1 90 ? 15.250 5.769 20.883 1.00 28.99 90 ARG B O 1
ATOM 1513 N N . VAL B 1 91 ? 15.799 6.081 23.040 1.00 29.02 91 VAL B N 1
ATOM 1514 C CA . VAL B 1 91 ? 17.199 6.328 22.743 1.00 29.52 91 VAL B CA 1
ATOM 1515 C C . VAL B 1 91 ? 17.858 5.026 22.330 1.00 30.08 91 VAL B C 1
ATOM 1516 O O . VAL B 1 91 ? 17.391 3.943 22.695 1.00 29.85 91 VAL B O 1
ATOM 1520 N N . THR B 1 92 ? 18.939 5.133 21.565 1.00 30.20 92 THR B N 1
ATOM 1521 C CA . THR B 1 92 ? 19.661 3.952 21.114 1.00 30.99 92 THR B CA 1
ATOM 1522 C C . THR B 1 92 ? 21.143 4.019 21.468 1.00 30.73 92 THR B C 1
ATOM 1523 O O . THR B 1 92 ? 21.541 3.636 22.569 1.00 31.12 92 THR B O 1
ATOM 1527 N N . ASP B 1 93 ? 21.960 4.515 20.548 1.00 31.14 93 ASP B N 1
ATOM 1528 C CA . ASP B 1 93 ? 23.396 4.596 20.787 1.00 32.47 93 ASP B CA 1
ATOM 1529 C C . ASP B 1 93 ? 23.990 5.978 20.546 1.00 32.07 93 ASP B C 1
ATOM 1530 O O . ASP B 1 93 ? 25.170 6.100 20.221 1.00 32.61 93 ASP B O 1
ATOM 1535 N N . GLU B 1 94 ? 23.188 7.021 20.706 1.00 30.69 94 GLU B N 1
ATOM 1536 C CA . GLU B 1 94 ? 23.693 8.366 20.479 1.00 28.55 94 GLU B CA 1
ATOM 1537 C C . GLU B 1 94 ? 23.152 9.318 21.539 1.00 27.58 94 GLU B C 1
ATOM 1538 O O . GLU B 1 94 ? 21.970 9.273 21.878 1.00 24.93 94 GLU B O 1
ATOM 1544 N N . ASP B 1 95 ? 24.027 10.160 22.079 1.00 24.29 95 ASP B N 1
ATOM 1545 C CA . ASP B 1 95 ? 23.614 11.138 23.082 1.00 22.10 95 ASP B CA 1
ATOM 1546 C C . ASP B 1 95 ? 22.629 12.103 22.430 1.00 20.41 95 ASP B C 1
ATOM 1547 O O . ASP B 1 95 ? 22.674 12.337 21.218 1.00 18.92 95 ASP B O 1
ATOM 1552 N N . LEU B 1 96 ? 21.736 12.674 23.233 1.00 19.04 96 LEU B N 1
ATOM 1553 C CA . LEU B 1 96 ? 20.735 13.589 22.701 1.00 17.50 96 LEU B CA 1
ATOM 1554 C C . LEU B 1 96 ? 20.721 14.926 23.423 1.00 17.67 96 LEU B C 1
ATOM 1555 O O . LEU B 1 96 ? 21.271 15.063 24.515 1.00 18.51 96 LEU B O 1
ATOM 1560 N N . VAL B 1 97 ? 20.093 15.901 22.776 1.00 18.02 97 VAL B N 1
ATOM 1561 C CA . VAL B 1 97 ? 19.865 17.231 23.325 1.00 16.83 97 VAL B CA 1
ATOM 1562 C C . VAL B 1 97 ? 18.379 17.380 23.032 1.00 15.88 97 VAL B C 1
ATOM 1563 O O . VAL B 1 97 ? 17.959 17.305 21.882 1.00 16.35 97 VAL B O 1
ATOM 1567 N N . VAL B 1 98 ? 17.581 17.560 24.078 1.00 14.21 98 VAL B N 1
ATOM 1568 C CA . VAL B 1 98 ? 16.139 17.660 23.934 1.00 13.47 98 VAL B CA 1
ATOM 1569 C C . VAL B 1 98 ? 15.601 18.956 24.506 1.00 14.68 98 VAL B C 1
ATOM 1570 O O . VAL B 1 98 ? 16.045 19.418 25.557 1.00 15.04 98 VAL B O 1
ATOM 1574 N N . GLU B 1 99 ? 14.649 19.550 23.800 1.00 13.92 99 GLU B N 1
ATOM 1575 C CA . GLU B 1 99 ? 14.023 20.769 24.260 1.00 15.15 99 GLU B CA 1
ATOM 1576 C C . GLU B 1 99 ? 12.571 20.482 24.576 1.00 15.36 99 GLU B C 1
ATOM 1577 O O . GLU B 1 99 ? 11.870 19.827 23.803 1.00 14.91 99 GLU B O 1
ATOM 1583 N N . ILE B 1 100 ? 12.127 20.953 25.734 1.00 14.42 100 ILE B N 1
ATOM 1584 C CA . ILE B 1 100 ? 10.744 20.798 26.140 1.00 14.60 100 ILE B CA 1
ATOM 1585 C C . ILE B 1 100 ? 10.071 22.056 25.590 1.00 15.11 100 ILE B C 1
ATOM 1586 O O . ILE B 1 100 ? 10.616 23.156 25.715 1.00 16.47 100 ILE B O 1
ATOM 1591 N N . PRO B 1 101 ? 8.897 21.910 24.950 1.00 15.34 101 PRO B N 1
ATOM 1592 C CA . PRO B 1 101 ? 8.158 23.038 24.378 1.00 16.08 101 PRO B CA 1
ATOM 1593 C C . PRO B 1 101 ? 7.711 24.057 25.419 1.00 16.74 101 PRO B C 1
ATOM 1594 O O . PRO B 1 101 ? 7.537 23.727 26.591 1.00 15.30 101 PRO B O 1
ATOM 1598 N N . ARG B 1 102 ? 7.533 25.298 24.980 1.00 18.26 102 ARG B N 1
ATOM 1599 C CA . ARG B 1 102 ? 7.086 26.386 25.846 1.00 20.30 102 ARG B CA 1
ATOM 1600 C C . ARG B 1 102 ? 5.645 26.172 26.288 1.00 20.21 102 ARG B C 1
ATOM 1601 O O . ARG B 1 102 ? 5.211 26.676 27.333 1.00 21.07 102 ARG B O 1
ATOM 1609 N N . TYR B 1 103 ? 4.906 25.416 25.484 1.00 16.52 103 TYR B N 1
ATOM 1610 C CA . TYR B 1 103 ? 3.508 25.130 25.763 1.00 14.12 103 TYR B CA 1
ATOM 1611 C C . TYR B 1 103 ? 3.071 23.821 25.126 1.00 15.57 103 TYR B C 1
ATOM 1612 O O . TYR B 1 103 ? 3.563 23.459 24.054 1.00 15.06 103 TYR B O 1
ATOM 1621 N N . THR B 1 104 ? 2.156 23.111 25.790 1.00 15.66 104 THR B N 1
ATOM 1622 C CA . THR B 1 104 ? 1.582 21.873 25.261 1.00 17.50 104 THR B CA 1
ATOM 1623 C C . THR B 1 104 ? 0.074 21.920 25.470 1.00 18.91 104 THR B C 1
ATOM 1624 O O . THR B 1 104 ? -0.414 22.429 26.490 1.00 17.63 104 THR B O 1
ATOM 1628 N N . ILE B 1 105 ? -0.665 21.418 24.489 1.00 17.28 105 ILE B N 1
ATOM 1629 C CA . ILE B 1 105 ? -2.113 21.367 24.574 1.00 17.48 105 ILE B CA 1
ATOM 1630 C C . ILE B 1 105 ? -2.435 20.227 25.528 1.00 18.71 105 ILE B C 1
ATOM 1631 O O . ILE B 1 105 ? -1.860 19.144 25.422 1.00 18.48 105 ILE B O 1
ATOM 1636 N N . ASN B 1 106 ? -3.339 20.463 26.472 1.00 17.89 106 ASN B N 1
ATOM 1637 C CA . ASN B 1 106 ? -3.712 19.414 27.419 1.00 19.66 106 ASN B CA 1
ATOM 1638 C C . ASN B 1 106 ? -5.144 19.666 27.869 1.00 22.16 106 ASN B C 1
ATOM 1639 O O . ASN B 1 106 ? -5.398 20.487 28.754 1.00 23.29 106 ASN B O 1
ATOM 1644 N N . HIS B 1 107 ? -6.077 18.948 27.257 1.00 23.99 107 HIS B N 1
ATOM 1645 C CA . HIS B 1 107 ? -7.490 19.113 27.560 1.00 27.30 107 HIS B CA 1
ATOM 1646 C C . HIS B 1 107 ? -7.880 18.706 28.976 1.00 29.17 107 HIS B C 1
ATOM 1647 O O . HIS B 1 107 ? -8.983 19.013 29.431 1.00 28.76 107 HIS B O 1
ATOM 1654 N N . ALA B 1 108 ? -6.963 18.044 29.674 1.00 29.97 108 ALA B N 1
ATOM 1655 C CA . ALA B 1 108 ? -7.210 17.597 31.039 1.00 33.01 108 ALA B CA 1
ATOM 1656 C C . ALA B 1 108 ? -6.662 18.518 32.134 1.00 34.27 108 ALA B C 1
ATOM 1657 O O . ALA B 1 108 ? -7.137 18.469 33.268 1.00 35.06 108 ALA B O 1
ATOM 1659 N N . ARG B 1 109 ? -5.678 19.359 31.830 1.00 34.49 109 ARG B N 1
ATOM 1660 C CA . ARG B 1 109 ? -5.146 20.215 32.885 1.00 36.51 109 ARG B CA 1
ATOM 1661 C C . ARG B 1 109 ? -6.191 21.212 33.364 1.00 37.39 109 ARG B C 1
ATOM 1662 O O . ARG B 1 109 ? -6.111 21.721 34.481 1.00 36.43 109 ARG B O 1
ATOM 1670 N N . GLU B 1 110 ? -7.184 21.467 32.522 1.00 39.42 110 GLU B N 1
ATOM 1671 C CA . GLU B 1 110 ? -8.255 22.398 32.851 1.00 40.93 110 GLU B CA 1
ATOM 1672 C C . GLU B 1 110 ? -9.621 21.770 32.570 1.00 41.54 110 GLU B C 1
ATOM 1673 O O . GLU B 1 110 ? -9.801 20.611 32.998 1.00 28.04 110 GLU B O 1
ATOM 1675 N N . PRO C 1 2 ? 52.859 -1.814 -17.167 1.00 20.78 2 PRO C N 1
ATOM 1676 C CA . PRO C 1 2 ? 53.385 -2.174 -15.826 1.00 21.98 2 PRO C CA 1
ATOM 1677 C C . PRO C 1 2 ? 52.238 -2.467 -14.865 1.00 22.12 2 PRO C C 1
ATOM 1678 O O . PRO C 1 2 ? 51.114 -1.987 -15.054 1.00 22.26 2 PRO C O 1
ATOM 1682 N N . LYS C 1 3 ? 52.528 -3.254 -13.836 1.00 20.86 3 LYS C N 1
ATOM 1683 C CA . LYS C 1 3 ? 51.527 -3.584 -12.826 1.00 21.10 3 LYS C CA 1
ATOM 1684 C C . LYS C 1 3 ? 51.454 -2.456 -11.803 1.00 18.94 3 LYS C C 1
ATOM 1685 O O . LYS C 1 3 ? 52.466 -1.827 -11.477 1.00 18.38 3 LYS C O 1
ATOM 1691 N N . ILE C 1 4 ? 50.252 -2.197 -11.308 1.00 19.61 4 ILE C N 1
ATOM 1692 C CA . ILE C 1 4 ? 50.053 -1.177 -10.287 1.00 18.15 4 ILE C CA 1
ATOM 1693 C C . ILE C 1 4 ? 49.261 -1.794 -9.158 1.00 19.16 4 ILE C C 1
ATOM 1694 O O . ILE C 1 4 ? 48.093 -2.145 -9.323 1.00 20.02 4 ILE C O 1
ATOM 1699 N N . VAL C 1 5 ? 49.900 -1.937 -8.005 1.00 16.83 5 VAL C N 1
ATOM 1700 C CA . VAL C 1 5 ? 49.208 -2.499 -6.861 1.00 16.28 5 VAL C CA 1
ATOM 1701 C C . VAL C 1 5 ? 48.626 -1.338 -6.068 1.00 16.90 5 VAL C C 1
ATOM 1702 O O . VAL C 1 5 ? 49.329 -0.371 -5.775 1.00 17.83 5 VAL C O 1
ATOM 1706 N N . ILE C 1 6 ? 47.330 -1.404 -5.769 1.00 17.92 6 ILE C N 1
ATOM 1707 C CA . ILE C 1 6 ? 46.676 -0.367 -4.976 1.00 17.83 6 ILE C CA 1
ATOM 1708 C C . ILE C 1 6 ? 46.497 -1.032 -3.617 1.00 17.31 6 ILE C C 1
ATOM 1709 O O . ILE C 1 6 ? 45.830 -2.064 -3.512 1.00 14.75 6 ILE C O 1
ATOM 1714 N N . LEU C 1 7 ? 47.112 -0.461 -2.586 1.00 17.74 7 LEU C N 1
ATOM 1715 C CA . LEU C 1 7 ? 47.018 -1.029 -1.244 1.00 17.56 7 LEU C CA 1
ATOM 1716 C C . LEU C 1 7 ? 45.588 -0.985 -0.727 1.00 19.15 7 LEU C C 1
ATOM 1717 O O . LEU C 1 7 ? 44.783 -0.135 -1.133 1.00 17.71 7 LEU C O 1
ATOM 1722 N N . PRO C 1 8 ? 45.243 -1.914 0.174 1.00 18.69 8 PRO C N 1
ATOM 1723 C CA . PRO C 1 8 ? 43.884 -1.943 0.717 1.00 22.28 8 PRO C CA 1
ATOM 1724 C C . PRO C 1 8 ? 43.459 -0.570 1.203 1.00 23.63 8 PRO C C 1
ATOM 1725 O O . PRO C 1 8 ? 44.178 0.088 1.953 1.00 23.55 8 PRO C O 1
ATOM 1729 N N . HIS C 1 9 ? 42.291 -0.141 0.741 1.00 24.18 9 HIS C N 1
ATOM 1730 C CA . HIS C 1 9 ? 41.723 1.148 1.103 1.00 26.28 9 HIS C CA 1
ATOM 1731 C C . HIS C 1 9 ? 40.281 0.861 1.521 1.00 28.72 9 HIS C C 1
ATOM 1732 O O . HIS C 1 9 ? 39.512 0.272 0.759 1.00 27.41 9 HIS C O 1
ATOM 1739 N N . GLN C 1 10 ? 39.923 1.278 2.730 1.00 30.67 10 GLN C N 1
ATOM 1740 C CA . GLN C 1 10 ? 38.585 1.044 3.272 1.00 33.26 10 GLN C CA 1
ATOM 1741 C C . GLN C 1 10 ? 37.403 1.379 2.360 1.00 33.84 10 GLN C C 1
ATOM 1742 O O . GLN C 1 10 ? 36.385 0.685 2.379 1.00 33.78 10 GLN C O 1
ATOM 1748 N N . ASP C 1 11 ? 37.524 2.432 1.560 1.00 33.97 11 ASP C N 1
ATOM 1749 C CA . ASP C 1 11 ? 36.415 2.814 0.695 1.00 34.89 11 ASP C CA 1
ATOM 1750 C C . ASP C 1 11 ? 36.519 2.376 -0.760 1.00 33.86 11 ASP C C 1
ATOM 1751 O O . ASP C 1 11 ? 35.605 1.746 -1.293 1.00 34.48 11 ASP C O 1
ATOM 1756 N N . LEU C 1 12 ? 37.635 2.698 -1.400 1.00 31.34 12 LEU C N 1
ATOM 1757 C CA . LEU C 1 12 ? 37.807 2.382 -2.809 1.00 30.29 12 LEU C CA 1
ATOM 1758 C C . LEU C 1 12 ? 38.324 0.999 -3.136 1.00 29.95 12 LEU C C 1
ATOM 1759 O O . LEU C 1 12 ? 38.132 0.513 -4.251 1.00 29.22 12 LEU C O 1
ATOM 1764 N N . CYS C 1 13 ? 38.970 0.352 -2.178 1.00 28.56 13 CYS C N 1
ATOM 1765 C CA . CYS C 1 13 ? 39.559 -0.940 -2.470 1.00 28.67 13 CYS C CA 1
ATOM 1766 C C . CYS C 1 13 ? 39.868 -1.711 -1.188 1.00 27.29 13 CYS C C 1
ATOM 1767 O O . CYS C 1 13 ? 41.028 -1.906 -0.838 1.00 25.03 13 CYS C O 1
ATOM 1770 N N . PRO C 1 14 ? 38.826 -2.172 -0.478 1.00 26.50 14 PRO C N 1
ATOM 1771 C CA . PRO C 1 14 ? 38.970 -2.920 0.774 1.00 26.13 14 PRO C CA 1
ATOM 1772 C C . PRO C 1 14 ? 40.066 -3.981 0.824 1.00 25.18 14 PRO C C 1
ATOM 1773 O O . PRO C 1 14 ? 40.824 -4.044 1.788 1.00 26.48 14 PRO C O 1
ATOM 1777 N N . ASP C 1 15 ? 40.144 -4.814 -0.209 1.00 24.70 15 ASP C N 1
ATOM 1778 C CA . ASP C 1 15 ? 41.132 -5.890 -0.263 1.00 26.28 15 ASP C CA 1
ATOM 1779 C C . ASP C 1 15 ? 42.363 -5.526 -1.084 1.00 25.61 15 ASP C C 1
ATOM 1780 O O . ASP C 1 15 ? 43.275 -6.337 -1.234 1.00 26.82 15 ASP C O 1
ATOM 1785 N N . GLY C 1 16 ? 42.387 -4.308 -1.608 1.00 24.89 16 GLY C N 1
ATOM 1786 C CA . GLY C 1 16 ? 43.510 -3.894 -2.425 1.00 23.99 16 GLY C CA 1
ATOM 1787 C C . GLY C 1 16 ? 43.257 -4.399 -3.831 1.00 24.16 16 GLY C C 1
ATOM 1788 O O . GLY C 1 16 ? 42.253 -5.068 -4.076 1.00 23.14 16 GLY C O 1
ATOM 1789 N N . ALA C 1 17 ? 44.150 -4.086 -4.764 1.00 22.76 17 ALA C N 1
ATOM 1790 C CA . ALA C 1 17 ? 43.960 -4.540 -6.133 1.00 22.24 17 ALA C CA 1
ATOM 1791 C C . ALA C 1 17 ? 45.249 -4.512 -6.932 1.00 21.98 17 ALA C C 1
ATOM 1792 O O . ALA C 1 17 ? 46.166 -3.748 -6.628 1.00 19.30 17 ALA C O 1
ATOM 1794 N N . VAL C 1 18 ? 45.304 -5.358 -7.954 1.00 22.54 18 VAL C N 1
ATOM 1795 C CA . VAL C 1 18 ? 46.446 -5.448 -8.855 1.00 22.73 18 VAL C CA 1
ATOM 1796 C C . VAL C 1 18 ? 45.875 -5.010 -10.198 1.00 24.92 18 VAL C C 1
ATOM 1797 O O . VAL C 1 18 ? 44.926 -5.622 -10.689 1.00 26.19 18 VAL C O 1
ATOM 1801 N N . LEU C 1 19 ? 46.427 -3.944 -10.771 1.00 24.29 19 LEU C N 1
ATOM 1802 C CA . LEU C 1 19 ? 45.937 -3.422 -12.048 1.00 27.26 19 LEU C CA 1
ATOM 1803 C C . LEU C 1 19 ? 47.017 -3.435 -13.120 1.00 27.32 19 LEU C C 1
ATOM 1804 O O . LEU C 1 19 ? 48.205 -3.366 -12.817 1.00 27.04 19 LEU C O 1
ATOM 1809 N N . GLU C 1 20 ? 46.598 -3.523 -14.379 1.00 29.26 20 GLU C N 1
ATOM 1810 C CA . GLU C 1 20 ? 47.538 -3.496 -15.494 1.00 30.44 20 GLU C CA 1
ATOM 1811 C C . GLU C 1 20 ? 47.455 -2.114 -16.128 1.00 30.54 20 GLU C C 1
ATOM 1812 O O . GLU C 1 20 ? 46.423 -1.746 -16.687 1.00 31.45 20 GLU C O 1
ATOM 1818 N N . ALA C 1 21 ? 48.537 -1.347 -16.037 1.00 29.21 21 ALA C N 1
ATOM 1819 C CA . ALA C 1 21 ? 48.570 -0.005 -16.600 1.00 30.00 21 ALA C CA 1
ATOM 1820 C C . ALA C 1 21 ? 49.382 0.024 -17.894 1.00 29.66 21 ALA C C 1
ATOM 1821 O O . ALA C 1 21 ? 50.153 -0.897 -18.170 1.00 29.34 21 ALA C O 1
ATOM 1823 N N . ASN C 1 22 ? 49.197 1.086 -18.678 1.00 30.84 22 ASN C N 1
ATOM 1824 C CA . ASN C 1 22 ? 49.906 1.254 -19.947 1.00 31.97 22 ASN C CA 1
ATOM 1825 C C . ASN C 1 22 ? 50.993 2.309 -19.836 1.00 31.80 22 ASN C C 1
ATOM 1826 O O . ASN C 1 22 ? 50.787 3.373 -19.244 1.00 32.94 22 ASN C O 1
ATOM 1831 N N . SER C 1 23 ? 52.153 2.019 -20.413 1.00 32.41 23 SER C N 1
ATOM 1832 C CA . SER C 1 23 ? 53.265 2.958 -20.379 1.00 32.57 23 SER C CA 1
ATOM 1833 C C . SER C 1 23 ? 52.809 4.309 -20.927 1.00 32.10 23 SER C C 1
ATOM 1834 O O . SER C 1 23 ? 52.128 4.372 -21.951 1.00 34.34 23 SER C O 1
ATOM 1837 N N . GLY C 1 24 ? 53.170 5.386 -20.234 1.00 32.18 24 GLY C N 1
ATOM 1838 C CA . GLY C 1 24 ? 52.789 6.715 -20.679 1.00 32.22 24 GLY C CA 1
ATOM 1839 C C . GLY C 1 24 ? 51.469 7.188 -20.099 1.00 32.17 24 GLY C C 1
ATOM 1840 O O . GLY C 1 24 ? 51.183 8.386 -20.086 1.00 33.06 24 GLY C O 1
ATOM 1841 N N . GLU C 1 25 ? 50.669 6.241 -19.618 1.00 32.04 25 GLU C N 1
ATOM 1842 C CA . GLU C 1 25 ? 49.368 6.531 -19.024 1.00 31.91 25 GLU C CA 1
ATOM 1843 C C . GLU C 1 25 ? 49.533 7.002 -17.582 1.00 31.25 25 GLU C C 1
ATOM 1844 O O . GLU C 1 25 ? 50.510 6.644 -16.913 1.00 32.47 25 GLU C O 1
ATOM 1850 N N . THR C 1 26 ? 48.583 7.798 -17.101 1.00 29.92 26 THR C N 1
ATOM 1851 C CA . THR C 1 26 ? 48.648 8.299 -15.729 1.00 27.85 26 THR C CA 1
ATOM 1852 C C . THR C 1 26 ? 48.154 7.240 -14.746 1.00 27.13 26 THR C C 1
ATOM 1853 O O . THR C 1 26 ? 47.445 6.306 -15.123 1.00 26.65 26 THR C O 1
ATOM 1857 N N . ILE C 1 27 ? 48.543 7.390 -13.485 1.00 25.77 27 ILE C N 1
ATOM 1858 C CA . ILE C 1 27 ? 48.123 6.454 -12.453 1.00 24.90 27 ILE C CA 1
ATOM 1859 C C . ILE C 1 27 ? 46.613 6.542 -12.290 1.00 24.30 27 ILE C C 1
ATOM 1860 O O . ILE C 1 27 ? 45.927 5.524 -12.172 1.00 25.61 27 ILE C O 1
ATOM 1865 N N . LEU C 1 28 ? 46.093 7.764 -12.293 1.00 25.50 28 LEU C N 1
ATOM 1866 C CA . LEU C 1 28 ? 44.661 7.960 -12.150 1.00 27.19 28 LEU C CA 1
ATOM 1867 C C . LEU C 1 28 ? 43.891 7.285 -13.275 1.00 27.95 28 LEU C C 1
ATOM 1868 O O . LEU C 1 28 ? 42.883 6.619 -13.034 1.00 26.74 28 LEU C O 1
ATOM 1873 N N . ASP C 1 29 ? 44.354 7.460 -14.510 1.00 29.17 29 ASP C N 1
ATOM 1874 C CA . ASP C 1 29 ? 43.661 6.856 -15.642 1.00 30.59 29 ASP C CA 1
ATOM 1875 C C . ASP C 1 29 ? 43.608 5.337 -15.559 1.00 30.60 29 ASP C C 1
ATOM 1876 O O . ASP C 1 29 ? 42.564 4.738 -15.809 1.00 31.28 29 ASP C O 1
ATOM 1881 N N . ALA C 1 30 ? 44.721 4.710 -15.197 1.00 29.37 30 ALA C N 1
ATOM 1882 C CA . ALA C 1 30 ? 44.750 3.261 -15.073 1.00 28.64 30 ALA C CA 1
ATOM 1883 C C . ALA C 1 30 ? 43.774 2.818 -13.978 1.00 27.24 30 ALA C C 1
ATOM 1884 O O . ALA C 1 30 ? 43.073 1.819 -14.122 1.00 26.64 30 ALA C O 1
ATOM 1886 N N . ALA C 1 31 ? 43.727 3.574 -12.884 1.00 28.43 31 ALA C N 1
ATOM 1887 C CA . ALA C 1 31 ? 42.835 3.248 -11.773 1.00 28.46 31 ALA C CA 1
ATOM 1888 C C . ALA C 1 31 ? 41.367 3.378 -12.157 1.00 29.62 31 ALA C C 1
ATOM 1889 O O . ALA C 1 31 ? 40.576 2.460 -11.931 1.00 29.95 31 ALA C O 1
ATOM 1891 N N . LEU C 1 32 ? 41.002 4.522 -12.728 1.00 30.32 32 LEU C N 1
ATOM 1892 C CA . LEU C 1 32 ? 39.620 4.763 -13.135 1.00 31.07 32 LEU C CA 1
ATOM 1893 C C . LEU C 1 32 ? 39.124 3.670 -14.084 1.00 32.08 32 LEU C C 1
ATOM 1894 O O . LEU C 1 32 ? 37.980 3.221 -13.984 1.00 32.64 32 LEU C O 1
ATOM 1899 N N . ARG C 1 33 ? 39.993 3.233 -14.991 1.00 33.43 33 ARG C N 1
ATOM 1900 C CA . ARG C 1 33 ? 39.658 2.188 -15.959 1.00 35.65 33 ARG C CA 1
ATOM 1901 C C . ARG C 1 33 ? 39.259 0.882 -15.286 1.00 35.99 33 ARG C C 1
ATOM 1902 O O . ARG C 1 33 ? 38.401 0.155 -15.782 1.00 36.98 33 ARG C O 1
ATOM 1910 N N . ASN C 1 34 ? 39.904 0.582 -14.163 1.00 35.95 34 ASN C N 1
ATOM 1911 C CA . ASN C 1 34 ? 39.661 -0.658 -13.437 1.00 35.67 34 ASN C CA 1
ATOM 1912 C C . ASN C 1 34 ? 38.696 -0.576 -12.256 1.00 35.86 34 ASN C C 1
ATOM 1913 O O . ASN C 1 34 ? 38.658 -1.482 -11.424 1.00 36.58 34 ASN C O 1
ATOM 1918 N N . GLY C 1 35 ? 37.928 0.502 -12.168 1.00 34.70 35 GLY C N 1
ATOM 1919 C CA . GLY C 1 35 ? 36.969 0.614 -11.082 1.00 34.89 35 GLY C CA 1
ATOM 1920 C C . GLY C 1 35 ? 37.427 1.239 -9.774 1.00 35.97 35 GLY C C 1
ATOM 1921 O O . GLY C 1 35 ? 36.626 1.349 -8.844 1.00 35.53 35 GLY C O 1
ATOM 1922 N N . ILE C 1 36 ? 38.695 1.635 -9.679 1.00 34.97 36 ILE C N 1
ATOM 1923 C CA . ILE C 1 36 ? 39.183 2.273 -8.456 1.00 34.37 36 ILE C CA 1
ATOM 1924 C C . ILE C 1 36 ? 38.913 3.765 -8.634 1.00 34.76 36 ILE C C 1
ATOM 1925 O O . ILE C 1 36 ? 39.703 4.489 -9.247 1.00 34.37 36 ILE C O 1
ATOM 1930 N N . GLU C 1 37 ? 37.787 4.216 -8.088 1.00 33.52 37 GLU C N 1
ATOM 1931 C CA . GLU C 1 37 ? 37.351 5.601 -8.227 1.00 33.11 37 GLU C CA 1
ATOM 1932 C C . GLU C 1 37 ? 38.017 6.667 -7.372 1.00 31.72 37 GLU C C 1
ATOM 1933 O O . GLU C 1 37 ? 37.412 7.203 -6.443 1.00 30.40 37 GLU C O 1
ATOM 1939 N N . ILE C 1 38 ? 39.265 6.979 -7.703 1.00 29.52 38 ILE C N 1
ATOM 1940 C CA . ILE C 1 38 ? 40.002 8.020 -7.007 1.00 29.46 38 ILE C CA 1
ATOM 1941 C C . ILE C 1 38 ? 39.329 9.334 -7.397 1.00 30.28 38 ILE C C 1
ATOM 1942 O O . ILE C 1 38 ? 38.962 9.533 -8.561 1.00 31.46 38 ILE C O 1
ATOM 1947 N N . GLU C 1 39 ? 39.157 10.226 -6.430 1.00 31.45 39 GLU C N 1
ATOM 1948 C CA . GLU C 1 39 ? 38.521 11.507 -6.700 1.00 31.40 39 GLU C CA 1
ATOM 1949 C C . GLU C 1 39 ? 39.402 12.406 -7.556 1.00 32.57 39 GLU C C 1
ATOM 1950 O O . GLU C 1 39 ? 40.625 12.405 -7.422 1.00 30.34 39 GLU C O 1
ATOM 1956 N N . HIS C 1 40 ? 38.771 13.158 -8.454 1.00 33.36 40 HIS C N 1
ATOM 1957 C CA . HIS C 1 40 ? 39.488 14.074 -9.334 1.00 34.44 40 HIS C CA 1
ATOM 1958 C C . HIS C 1 40 ? 38.642 15.321 -9.566 1.00 36.41 40 HIS C C 1
ATOM 1959 O O . HIS C 1 40 ? 38.117 15.545 -10.660 1.00 37.25 40 HIS C O 1
ATOM 1966 N N . ALA C 1 41 ? 38.537 16.130 -8.515 1.00 38.08 41 ALA C N 1
ATOM 1967 C CA . ALA C 1 41 ? 37.745 17.354 -8.510 1.00 38.96 41 ALA C CA 1
ATOM 1968 C C . ALA C 1 41 ? 38.005 18.361 -9.626 1.00 39.75 41 ALA C C 1
ATOM 1969 O O . ALA C 1 41 ? 37.077 18.750 -10.334 1.00 40.88 41 ALA C O 1
ATOM 1971 N N . CYS C 1 42 ? 39.251 18.793 -9.788 1.00 39.32 42 CYS C N 1
ATOM 1972 C CA . CYS C 1 42 ? 39.560 19.782 -10.816 1.00 39.21 42 CYS C CA 1
ATOM 1973 C C . CYS C 1 42 ? 39.660 19.205 -12.228 1.00 39.22 42 CYS C C 1
ATOM 1974 O O . CYS C 1 42 ? 40.255 19.817 -13.116 1.00 39.59 42 CYS C O 1
ATOM 1977 N N . GLU C 1 43 ? 39.072 18.031 -12.434 1.00 39.10 43 GLU C N 1
ATOM 1978 C CA . GLU C 1 43 ? 39.085 17.377 -13.742 1.00 39.73 43 GLU C CA 1
ATOM 1979 C C . GLU C 1 43 ? 40.481 17.112 -14.300 1.00 39.47 43 GLU C C 1
ATOM 1980 O O . GLU C 1 43 ? 40.735 17.329 -15.488 1.00 39.87 43 GLU C O 1
ATOM 1986 N N . LYS C 1 44 ? 41.382 16.648 -13.442 1.00 37.68 44 LYS C N 1
ATOM 1987 C CA . LYS C 1 44 ? 42.741 16.327 -13.861 1.00 36.76 44 LYS C CA 1
ATOM 1988 C C . LYS C 1 44 ? 43.453 17.546 -14.446 1.00 37.31 44 LYS C C 1
ATOM 1989 O O . LYS C 1 44 ? 44.089 17.449 -15.498 1.00 36.60 44 LYS C O 1
ATOM 1995 N N . SER C 1 45 ? 43.361 18.684 -13.764 1.00 37.54 45 SER C N 1
ATOM 1996 C CA . SER C 1 45 ? 43.992 19.904 -14.253 1.00 37.91 45 SER C CA 1
ATOM 1997 C C . SER C 1 45 ? 45.119 20.421 -13.367 1.00 37.84 45 SER C C 1
ATOM 1998 O O . SER C 1 45 ? 45.559 21.562 -13.520 1.00 37.60 45 SER C O 1
ATOM 2001 N N . CYS C 1 46 ? 45.585 19.589 -12.441 1.00 36.92 46 CYS C N 1
ATOM 2002 C CA . CYS C 1 46 ? 46.672 19.990 -11.558 1.00 36.62 46 CYS C CA 1
ATOM 2003 C C . CYS C 1 46 ? 46.273 21.240 -10.770 1.00 35.52 46 CYS C C 1
ATOM 2004 O O . CYS C 1 46 ? 47.107 22.109 -10.501 1.00 36.31 46 CYS C O 1
ATOM 2007 N N . ALA C 1 47 ? 44.996 21.315 -10.393 1.00 35.06 47 ALA C N 1
ATOM 2008 C CA . ALA C 1 47 ? 44.465 22.456 -9.648 1.00 35.40 47 ALA C CA 1
ATOM 2009 C C . ALA C 1 47 ? 43.837 22.083 -8.305 1.00 35.55 47 ALA C C 1
ATOM 2010 O O . ALA C 1 47 ? 43.142 22.900 -7.694 1.00 35.71 47 ALA C O 1
ATOM 2012 N N . CYS C 1 48 ? 44.061 20.850 -7.855 1.00 34.20 48 CYS C N 1
ATOM 2013 C CA . CYS C 1 48 ? 43.527 20.405 -6.570 1.00 32.99 48 CYS C CA 1
ATOM 2014 C C . CYS C 1 48 ? 44.415 19.299 -6.008 1.00 32.05 48 CYS C C 1
ATOM 2015 O O . CYS C 1 48 ? 45.519 19.076 -6.505 1.00 30.48 48 CYS C O 1
ATOM 2018 N N . THR C 1 49 ? 43.946 18.612 -4.972 1.00 31.55 49 THR C N 1
ATOM 2019 C CA . THR C 1 49 ? 44.739 17.539 -4.375 1.00 30.55 49 THR C CA 1
ATOM 2020 C C . THR C 1 49 ? 43.909 16.301 -4.060 1.00 29.95 49 THR C C 1
ATOM 2021 O O . THR C 1 49 ? 44.345 15.432 -3.297 1.00 29.63 49 THR C O 1
ATOM 2025 N N . THR C 1 50 ? 42.722 16.213 -4.653 1.00 29.67 50 THR C N 1
ATOM 2026 C CA . THR C 1 50 ? 41.837 15.082 -4.417 1.00 27.33 50 THR C CA 1
ATOM 2027 C C . THR C 1 50 ? 42.283 13.789 -5.092 1.00 26.50 50 THR C C 1
ATOM 2028 O O . THR C 1 50 ? 41.810 12.715 -4.733 1.00 25.34 50 THR C O 1
ATOM 2032 N N . CYS C 1 51 ? 43.183 13.890 -6.066 1.00 26.31 51 CYS C N 1
ATOM 2033 C CA . CYS C 1 51 ? 43.679 12.707 -6.770 1.00 26.05 51 CYS C CA 1
ATOM 2034 C C . CYS C 1 51 ? 45.013 12.276 -6.161 1.00 24.40 51 CYS C C 1
ATOM 2035 O O . CYS C 1 51 ? 45.729 11.437 -6.711 1.00 24.20 51 CYS C O 1
ATOM 2038 N N . HIS C 1 52 ? 45.330 12.872 -5.021 1.00 23.93 52 HIS C N 1
ATOM 2039 C CA . HIS C 1 52 ? 46.562 12.602 -4.293 1.00 20.50 52 HIS C CA 1
ATOM 2040 C C . HIS C 1 52 ? 46.778 11.126 -3.984 1.00 21.03 52 HIS C C 1
ATOM 2041 O O . HIS C 1 52 ? 45.852 10.423 -3.587 1.00 19.68 52 HIS C O 1
ATOM 2048 N N . CYS C 1 53 ? 48.011 10.665 -4.174 1.00 20.02 53 CYS C N 1
ATOM 2049 C CA . CYS C 1 53 ? 48.374 9.286 -3.875 1.00 19.02 53 CYS C CA 1
ATOM 2050 C C . CYS C 1 53 ? 49.837 9.279 -3.458 1.00 18.63 53 CYS C C 1
ATOM 2051 O O . CYS C 1 53 ? 50.561 10.249 -3.687 1.00 19.80 53 CYS C O 1
ATOM 2054 N N . ILE C 1 54 ? 50.260 8.198 -2.814 1.00 16.76 54 ILE C N 1
ATOM 2055 C CA . ILE C 1 54 ? 51.634 8.061 -2.363 1.00 17.65 54 ILE C CA 1
ATOM 2056 C C . ILE C 1 54 ? 52.185 6.828 -3.053 1.00 18.94 54 ILE C C 1
ATOM 2057 O O . ILE C 1 54 ? 51.628 5.736 -2.923 1.00 18.77 54 ILE C O 1
ATOM 2062 N N . VAL C 1 55 ? 53.259 7.006 -3.816 1.00 17.61 55 VAL C N 1
ATOM 2063 C CA . VAL C 1 55 ? 53.861 5.897 -4.544 1.00 17.70 55 VAL C CA 1
ATOM 2064 C C . VAL C 1 55 ? 54.895 5.203 -3.673 1.00 18.69 55 VAL C C 1
ATOM 2065 O O . VAL C 1 55 ? 56.072 5.583 -3.664 1.00 18.39 55 VAL C O 1
ATOM 2069 N N . ARG C 1 56 ? 54.439 4.181 -2.953 1.00 18.19 56 ARG C N 1
ATOM 2070 C CA . ARG C 1 56 ? 55.270 3.408 -2.032 1.00 19.07 56 ARG C CA 1
ATOM 2071 C C . ARG C 1 56 ? 56.434 2.692 -2.707 1.00 19.70 56 ARG C C 1
ATOM 2072 O O . ARG C 1 56 ? 57.491 2.520 -2.106 1.00 20.07 56 ARG C O 1
ATOM 2080 N N . GLU C 1 57 ? 56.234 2.252 -3.944 1.00 17.85 57 GLU C N 1
ATOM 2081 C CA . GLU C 1 57 ? 57.294 1.570 -4.683 1.00 18.50 57 GLU C CA 1
ATOM 2082 C C . GLU C 1 57 ? 57.241 2.024 -6.137 1.00 19.19 57 GLU C C 1
ATOM 2083 O O . GLU C 1 57 ? 56.157 2.108 -6.727 1.00 17.67 57 GLU C O 1
ATOM 2089 N N . GLY C 1 58 ? 58.405 2.323 -6.706 1.00 22.11 58 GLY C N 1
ATOM 2090 C CA . GLY C 1 58 ? 58.463 2.748 -8.092 1.00 22.30 58 GLY C CA 1
ATOM 2091 C C . GLY C 1 58 ? 58.391 4.246 -8.328 1.00 21.88 58 GLY C C 1
ATOM 2092 O O . GLY C 1 58 ? 58.274 4.686 -9.472 1.00 22.60 58 GLY C O 1
ATOM 2093 N N . PHE C 1 59 ? 58.455 5.036 -7.261 1.00 21.59 59 PHE C N 1
ATOM 2094 C CA . PHE C 1 59 ? 58.402 6.491 -7.381 1.00 21.06 59 PHE C CA 1
ATOM 2095 C C . PHE C 1 59 ? 59.469 7.017 -8.347 1.00 21.35 59 PHE C C 1
ATOM 2096 O O . PHE C 1 59 ? 59.175 7.860 -9.190 1.00 22.22 59 PHE C O 1
ATOM 2104 N N . ASP C 1 60 ? 60.692 6.506 -8.236 1.00 24.49 60 ASP C N 1
ATOM 2105 C CA . ASP C 1 60 ? 61.796 6.951 -9.092 1.00 26.90 60 ASP C CA 1
ATOM 2106 C C . ASP C 1 60 ? 61.614 6.645 -10.576 1.00 27.66 60 ASP C C 1
ATOM 2107 O O . ASP C 1 60 ? 62.343 7.181 -11.413 1.00 28.99 60 ASP C O 1
ATOM 2112 N N . SER C 1 61 ? 60.654 5.784 -10.902 1.00 27.70 61 SER C N 1
ATOM 2113 C CA . SER C 1 61 ? 60.401 5.401 -12.290 1.00 26.90 61 SER C CA 1
ATOM 2114 C C . SER C 1 61 ? 59.487 6.389 -13.006 1.00 27.02 61 SER C C 1
ATOM 2115 O O . SER C 1 61 ? 59.360 6.348 -14.229 1.00 29.52 61 SER C O 1
ATOM 2118 N N . LEU C 1 62 ? 58.856 7.275 -12.247 1.00 26.24 62 LEU C N 1
ATOM 2119 C CA . LEU C 1 62 ? 57.922 8.242 -12.814 1.00 26.74 62 LEU C CA 1
ATOM 2120 C C . LEU C 1 62 ? 58.563 9.555 -13.253 1.00 27.16 62 LEU C C 1
ATOM 2121 O O . LEU C 1 62 ? 59.554 9.999 -12.675 1.00 28.60 62 LEU C O 1
ATOM 2126 N N . PRO C 1 63 ? 58.013 10.184 -14.300 0.50 26.61 63 PRO C N 1
ATOM 2127 C CA . PRO C 1 63 ? 58.579 11.454 -14.753 0.50 27.38 63 PRO C CA 1
ATOM 2128 C C . PRO C 1 63 ? 58.437 12.456 -13.610 0.50 28.52 63 PRO C C 1
ATOM 2129 O O . PRO C 1 63 ? 57.371 12.575 -13.007 0.50 27.13 63 PRO C O 1
ATOM 2133 N N . GLU C 1 64 ? 59.521 13.156 -13.306 1.00 31.21 64 GLU C N 1
ATOM 2134 C CA . GLU C 1 64 ? 59.544 14.144 -12.233 1.00 33.26 64 GLU C CA 1
ATOM 2135 C C . GLU C 1 64 ? 58.307 15.043 -12.231 1.00 33.08 64 GLU C C 1
ATOM 2136 O O . GLU C 1 64 ? 57.758 15.376 -13.284 1.00 32.96 64 GLU C O 1
ATOM 2142 N N . SER C 1 65 ? 57.874 15.432 -11.037 1.00 32.80 65 SER C N 1
ATOM 2143 C CA . SER C 1 65 ? 56.714 16.303 -10.881 1.00 33.34 65 SER C CA 1
ATOM 2144 C C . SER C 1 65 ? 57.079 17.723 -11.302 1.00 33.40 65 SER C C 1
ATOM 2145 O O . SER C 1 65 ? 58.202 18.173 -11.079 1.00 33.61 65 SER C O 1
ATOM 2148 N N . SER C 1 66 ? 56.122 18.424 -11.900 1.00 34.44 66 SER C N 1
ATOM 2149 C CA . SER C 1 66 ? 56.346 19.792 -12.350 1.00 35.46 66 SER C CA 1
ATOM 2150 C C . SER C 1 66 ? 56.250 20.765 -11.183 1.00 37.41 66 SER C C 1
ATOM 2151 O O . SER C 1 66 ? 55.746 20.422 -10.109 1.00 37.03 66 SER C O 1
ATOM 2154 N N . GLU C 1 67 ? 56.733 21.983 -11.403 1.00 37.37 67 GLU C N 1
ATOM 2155 C CA . GLU C 1 67 ? 56.693 23.013 -10.378 1.00 38.93 67 GLU C CA 1
ATOM 2156 C C . GLU C 1 67 ? 55.237 23.242 -9.988 1.00 37.86 67 GLU C C 1
ATOM 2157 O O . GLU C 1 67 ? 54.919 23.480 -8.821 1.00 38.42 67 GLU C O 1
ATOM 2163 N N . GLN C 1 68 ? 54.360 23.155 -10.980 1.00 36.57 68 GLN C N 1
ATOM 2164 C CA . GLN C 1 68 ? 52.936 23.350 -10.768 1.00 36.43 68 GLN C CA 1
ATOM 2165 C C . GLN C 1 68 ? 52.374 22.274 -9.843 1.00 36.75 68 GLN C C 1
ATOM 2166 O O . GLN C 1 68 ? 51.565 22.569 -8.961 1.00 37.70 68 GLN C O 1
ATOM 2172 N N . GLU C 1 69 ? 52.807 21.032 -10.043 1.00 34.87 69 GLU C N 1
ATOM 2173 C CA . GLU C 1 69 ? 52.328 19.933 -9.212 1.00 34.08 69 GLU C CA 1
ATOM 2174 C C . GLU C 1 69 ? 52.832 20.122 -7.788 1.00 34.73 69 GLU C C 1
ATOM 2175 O O . GLU C 1 69 ? 52.085 19.947 -6.825 1.00 34.91 69 GLU C O 1
ATOM 2181 N N . ASP C 1 70 ? 54.101 20.494 -7.660 1.00 34.69 70 ASP C N 1
ATOM 2182 C CA . ASP C 1 70 ? 54.702 20.696 -6.350 1.00 35.18 70 ASP C CA 1
ATOM 2183 C C . ASP C 1 70 ? 53.989 21.771 -5.539 1.00 35.02 70 ASP C C 1
ATOM 2184 O O . ASP C 1 70 ? 53.850 21.640 -4.321 1.00 35.60 70 ASP C O 1
ATOM 2189 N N . ASP C 1 71 ? 53.541 22.833 -6.204 1.00 35.35 71 ASP C N 1
ATOM 2190 C CA . ASP C 1 71 ? 52.846 23.910 -5.502 1.00 35.56 71 ASP C CA 1
ATOM 2191 C C . ASP C 1 71 ? 51.529 23.401 -4.932 1.00 34.45 71 ASP C C 1
ATOM 2192 O O . ASP C 1 71 ? 51.103 23.829 -3.858 1.00 34.15 71 ASP C O 1
ATOM 2197 N N . MET C 1 72 ? 50.883 22.496 -5.657 1.00 33.28 72 MET C N 1
ATOM 2198 C CA . MET C 1 72 ? 49.616 21.934 -5.199 1.00 33.64 72 MET C CA 1
ATOM 2199 C C . MET C 1 72 ? 49.854 20.937 -4.072 1.00 32.11 72 MET C C 1
ATOM 2200 O O . MET C 1 72 ? 49.123 20.926 -3.075 1.00 31.54 72 MET C O 1
ATOM 2205 N N . LEU C 1 73 ? 50.877 20.101 -4.232 1.00 30.61 73 LEU C N 1
ATOM 2206 C CA . LEU C 1 73 ? 51.199 19.095 -3.226 1.00 30.70 73 LEU C CA 1
ATOM 2207 C C . LEU C 1 73 ? 51.474 19.720 -1.865 1.00 31.44 73 LEU C C 1
ATOM 2208 O O . LEU C 1 73 ? 51.206 19.105 -0.833 1.00 30.50 73 LEU C O 1
ATOM 2213 N N . ASP C 1 74 ? 52.011 20.938 -1.856 1.00 30.84 74 ASP C N 1
ATOM 2214 C CA . ASP C 1 74 ? 52.293 21.604 -0.590 1.00 32.36 74 ASP C CA 1
ATOM 2215 C C . ASP C 1 74 ? 50.990 21.826 0.170 1.00 32.08 74 ASP C C 1
ATOM 2216 O O . ASP C 1 74 ? 50.994 22.029 1.384 1.00 33.84 74 ASP C O 1
ATOM 2221 N N . LYS C 1 75 ? 49.881 21.781 -0.557 1.00 31.86 75 LYS C N 1
ATOM 2222 C CA . LYS C 1 75 ? 48.560 21.992 0.030 1.00 31.22 75 LYS C CA 1
ATOM 2223 C C . LYS C 1 75 ? 47.814 20.688 0.296 1.00 29.27 75 LYS C C 1
ATOM 2224 O O . LYS C 1 75 ? 46.701 20.705 0.824 1.00 29.41 75 LYS C O 1
ATOM 2230 N N . ALA C 1 76 ? 48.419 19.560 -0.068 1.00 27.84 76 ALA C N 1
ATOM 2231 C CA . ALA C 1 76 ? 47.773 18.264 0.124 1.00 24.59 76 ALA C CA 1
ATOM 2232 C C . ALA C 1 76 ? 47.830 17.779 1.567 1.00 24.14 76 ALA C C 1
ATOM 2233 O O . ALA C 1 76 ? 48.777 18.073 2.293 1.00 25.31 76 ALA C O 1
ATOM 2235 N N . TRP C 1 77 ? 46.804 17.032 1.976 1.00 23.28 77 TRP C N 1
ATOM 2236 C CA . TRP C 1 77 ? 46.746 16.482 3.326 1.00 22.99 77 TRP C CA 1
ATOM 2237 C C . TRP C 1 77 ? 47.559 15.181 3.348 1.00 21.93 77 TRP C C 1
ATOM 2238 O O . TRP C 1 77 ? 47.489 14.388 2.412 1.00 23.48 77 TRP C O 1
ATOM 2249 N N . GLY C 1 78 ? 48.325 14.968 4.412 1.00 22.07 78 GLY C N 1
ATOM 2250 C CA . GLY C 1 78 ? 49.132 13.760 4.512 1.00 22.09 78 GLY C CA 1
ATOM 2251 C C . GLY C 1 78 ? 50.257 13.691 3.494 1.00 23.32 78 GLY C C 1
ATOM 2252 O O . GLY C 1 78 ? 50.627 12.607 3.032 1.00 22.44 78 GLY C O 1
ATOM 2253 N N . LEU C 1 79 ? 50.811 14.846 3.142 1.00 22.51 79 LEU C N 1
ATOM 2254 C CA . LEU C 1 79 ? 51.897 14.898 2.167 1.00 22.73 79 LEU C CA 1
ATOM 2255 C C . LEU C 1 79 ? 53.120 14.086 2.590 1.00 22.85 79 LEU C C 1
ATOM 2256 O O . LEU C 1 79 ? 53.540 14.115 3.748 1.00 23.09 79 LEU C O 1
ATOM 2261 N N . GLU C 1 80 ? 53.688 13.356 1.634 1.00 21.23 80 GLU C N 1
ATOM 2262 C CA . GLU C 1 80 ? 54.877 12.550 1.874 1.00 21.53 80 GLU C CA 1
ATOM 2263 C C . GLU C 1 80 ? 55.845 12.763 0.716 1.00 21.63 80 GLU C C 1
ATOM 2264 O O . GLU C 1 80 ? 55.453 13.243 -0.348 1.00 22.18 80 GLU C O 1
ATOM 2270 N N . PRO C 1 81 ? 57.124 12.409 0.908 0.50 20.03 81 PRO C N 1
ATOM 2271 C CA . PRO C 1 81 ? 58.132 12.572 -0.140 0.50 19.92 81 PRO C CA 1
ATOM 2272 C C . PRO C 1 81 ? 57.735 11.876 -1.438 0.50 19.34 81 PRO C C 1
ATOM 2273 O O . PRO C 1 81 ? 58.013 12.370 -2.529 0.50 17.67 81 PRO C O 1
ATOM 2277 N N . GLU C 1 82 ? 57.076 10.730 -1.309 1.00 21.34 82 GLU C N 1
ATOM 2278 C CA . GLU C 1 82 ? 56.648 9.950 -2.469 1.00 20.71 82 GLU C CA 1
ATOM 2279 C C . GLU C 1 82 ? 55.264 10.318 -2.990 1.00 20.69 82 GLU C C 1
ATOM 2280 O O . GLU C 1 82 ? 54.709 9.608 -3.826 1.00 20.66 82 GLU C O 1
ATOM 2286 N N . SER C 1 83 ? 54.719 11.431 -2.504 1.00 22.36 83 SER C N 1
ATOM 2287 C CA . SER C 1 83 ? 53.400 11.892 -2.928 1.00 22.21 83 SER C CA 1
ATOM 2288 C C . SER C 1 83 ? 53.377 12.384 -4.369 1.00 23.08 83 SER C C 1
ATOM 2289 O O . SER C 1 83 ? 54.319 13.026 -4.837 1.00 22.87 83 SER C O 1
ATOM 2292 N N . ARG C 1 84 ? 52.282 12.087 -5.058 1.00 22.65 84 ARG C N 1
ATOM 2293 C CA . ARG C 1 84 ? 52.088 12.509 -6.441 1.00 22.93 84 ARG C CA 1
ATOM 2294 C C . ARG C 1 84 ? 50.609 12.765 -6.701 1.00 25.15 84 ARG C C 1
ATOM 2295 O O . ARG C 1 84 ? 49.736 12.255 -5.984 1.00 23.45 84 ARG C O 1
ATOM 2303 N N . LEU C 1 85 ? 50.325 13.580 -7.711 1.00 25.01 85 LEU C N 1
ATOM 2304 C CA . LEU C 1 85 ? 48.944 13.834 -8.089 1.00 25.87 85 LEU C CA 1
ATOM 2305 C C . LEU C 1 85 ? 48.744 12.766 -9.151 1.00 25.91 85 LEU C C 1
ATOM 2306 O O . LEU C 1 85 ? 49.354 12.824 -10.222 1.00 27.40 85 LEU C O 1
ATOM 2311 N N . SER C 1 86 ? 47.924 11.766 -8.844 1.00 25.19 86 SER C N 1
ATOM 2312 C CA . SER C 1 86 ? 47.702 10.665 -9.768 1.00 25.36 86 SER C CA 1
ATOM 2313 C C . SER C 1 86 ? 47.320 11.056 -11.194 1.00 26.23 86 SER C C 1
ATOM 2314 O O . SER C 1 86 ? 47.543 10.276 -12.120 1.00 24.94 86 SER C O 1
ATOM 2317 N N . CYS C 1 87 ? 46.763 12.251 -11.380 1.00 26.80 87 CYS C N 1
ATOM 2318 C CA . CYS C 1 87 ? 46.378 12.698 -12.726 1.00 28.95 87 CYS C CA 1
ATOM 2319 C C . CYS C 1 87 ? 47.591 13.259 -13.469 1.00 29.09 87 CYS C C 1
ATOM 2320 O O . CYS C 1 87 ? 47.525 13.536 -14.670 1.00 29.87 87 CYS C O 1
ATOM 2323 N N . GLN C 1 88 ? 48.698 13.422 -12.753 1.00 28.37 88 GLN C N 1
ATOM 2324 C CA . GLN C 1 88 ? 49.915 13.961 -13.346 1.00 28.53 88 GLN C CA 1
ATOM 2325 C C . GLN C 1 88 ? 51.047 12.936 -13.424 1.00 29.29 88 GLN C C 1
ATOM 2326 O O . GLN C 1 88 ? 51.923 13.041 -14.280 1.00 29.03 88 GLN C O 1
ATOM 2332 N N . ALA C 1 89 ? 51.033 11.949 -12.532 1.00 27.75 89 ALA C N 1
ATOM 2333 C CA . ALA C 1 89 ? 52.069 10.917 -12.513 1.00 27.19 89 ALA C CA 1
ATOM 2334 C C . ALA C 1 89 ? 51.880 9.929 -13.660 1.00 26.86 89 ALA C C 1
ATOM 2335 O O . ALA C 1 89 ? 50.808 9.341 -13.804 1.00 26.09 89 ALA C O 1
ATOM 2337 N N . ARG C 1 90 ? 52.923 9.734 -14.467 1.00 25.75 90 ARG C N 1
ATOM 2338 C CA . ARG C 1 90 ? 52.836 8.819 -15.599 1.00 27.02 90 ARG C CA 1
ATOM 2339 C C . ARG C 1 90 ? 53.687 7.560 -15.501 1.00 27.69 90 ARG C C 1
ATOM 2340 O O . ARG C 1 90 ? 54.903 7.607 -15.291 1.00 27.91 90 ARG C O 1
ATOM 2348 N N . VAL C 1 91 ? 53.015 6.428 -15.671 1.00 27.53 91 VAL C N 1
ATOM 2349 C CA . VAL C 1 91 ? 53.638 5.115 -15.607 1.00 29.36 91 VAL C CA 1
ATOM 2350 C C . VAL C 1 91 ? 54.618 4.910 -16.746 1.00 30.33 91 VAL C C 1
ATOM 2351 O O . VAL C 1 91 ? 54.329 5.253 -17.890 1.00 30.26 91 VAL C O 1
ATOM 2355 N N . THR C 1 92 ? 55.777 4.342 -16.438 1.00 31.51 92 THR C N 1
ATOM 2356 C CA . THR C 1 92 ? 56.759 4.093 -17.477 1.00 32.60 92 THR C CA 1
ATOM 2357 C C . THR C 1 92 ? 56.926 2.598 -17.707 1.00 31.82 92 THR C C 1
ATOM 2358 O O . THR C 1 92 ? 56.024 1.942 -18.227 1.00 31.79 92 THR C O 1
ATOM 2362 N N . ASP C 1 93 ? 58.070 2.053 -17.310 1.00 33.47 93 ASP C N 1
ATOM 2363 C CA . ASP C 1 93 ? 58.338 0.631 -17.504 1.00 32.59 93 ASP C CA 1
ATOM 2364 C C . ASP C 1 93 ? 58.634 -0.113 -16.201 1.00 32.06 93 ASP C C 1
ATOM 2365 O O . ASP C 1 93 ? 59.393 -1.081 -16.196 1.00 34.02 93 ASP C O 1
ATOM 2370 N N . GLU C 1 94 ? 58.026 0.317 -15.102 1.00 29.62 94 GLU C N 1
ATOM 2371 C CA . GLU C 1 94 ? 58.292 -0.323 -13.819 1.00 26.42 94 GLU C CA 1
ATOM 2372 C C . GLU C 1 94 ? 57.008 -0.481 -13.015 1.00 23.77 94 GLU C C 1
ATOM 2373 O O . GLU C 1 94 ? 56.165 0.413 -13.007 1.00 20.45 94 GLU C O 1
ATOM 2379 N N . ASP C 1 95 ? 56.866 -1.619 -12.344 1.00 20.92 95 ASP C N 1
ATOM 2380 C CA . ASP C 1 95 ? 55.682 -1.873 -11.532 1.00 18.38 95 ASP C CA 1
ATOM 2381 C C . ASP C 1 95 ? 55.650 -0.904 -10.352 1.00 16.97 95 ASP C C 1
ATOM 2382 O O . ASP C 1 95 ? 56.689 -0.453 -9.868 1.00 16.97 95 ASP C O 1
ATOM 2387 N N . LEU C 1 96 ? 54.453 -0.599 -9.877 1.00 15.75 96 LEU C N 1
ATOM 2388 C CA .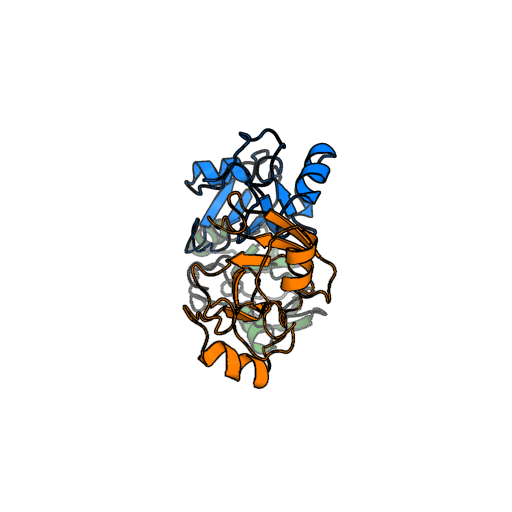 LEU C 1 96 ? 54.298 0.340 -8.775 1.00 16.48 96 LEU C CA 1
ATOM 2389 C C . LEU C 1 96 ? 53.478 -0.229 -7.636 1.00 14.24 96 LEU C C 1
ATOM 2390 O O . LEU C 1 96 ? 52.784 -1.231 -7.790 1.00 14.10 96 LEU C O 1
ATOM 2395 N N . VAL C 1 97 ? 53.573 0.436 -6.491 1.00 15.14 97 VAL C N 1
ATOM 2396 C CA . VAL C 1 97 ? 52.766 0.121 -5.320 1.00 15.03 97 VAL C CA 1
ATOM 2397 C C . VAL C 1 97 ? 52.268 1.513 -4.952 1.00 15.90 97 VAL C C 1
ATOM 2398 O O . VAL C 1 97 ? 53.066 2.433 -4.736 1.00 15.42 97 VAL C O 1
ATOM 2402 N N . VAL C 1 98 ? 50.950 1.675 -4.922 1.00 16.00 98 VAL C N 1
ATOM 2403 C CA . VAL C 1 98 ? 50.329 2.968 -4.648 1.00 15.36 98 VAL C CA 1
ATOM 2404 C C . VAL C 1 98 ? 49.352 2.918 -3.487 1.00 15.34 98 VAL C C 1
ATOM 2405 O O . VAL C 1 98 ? 48.556 1.993 -3.379 1.00 13.62 98 VAL C O 1
ATOM 2409 N N . GLU C 1 99 ? 49.419 3.923 -2.628 1.00 15.75 99 GLU C N 1
ATOM 2410 C CA . GLU C 1 99 ? 48.507 4.021 -1.496 1.00 15.53 99 GLU C CA 1
ATOM 2411 C C . GLU C 1 99 ? 47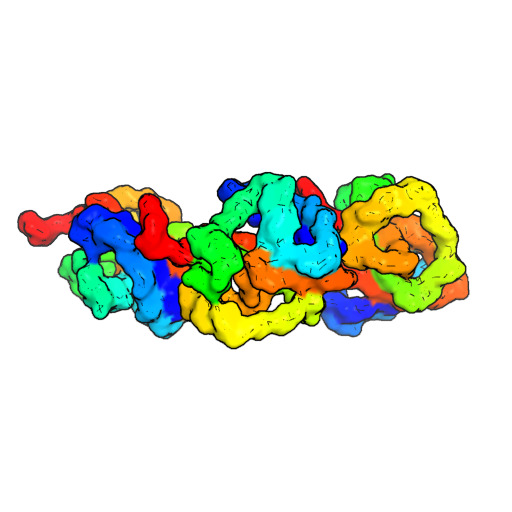.646 5.264 -1.674 1.00 16.35 99 GLU C C 1
ATOM 2412 O O . GLU C 1 99 ? 48.158 6.341 -1.996 1.00 15.91 99 GLU C O 1
ATOM 2418 N N . ILE C 1 100 ? 46.344 5.113 -1.465 1.00 17.16 100 ILE C N 1
ATOM 2419 C CA . ILE C 1 100 ? 45.414 6.227 -1.560 1.00 19.63 100 ILE C CA 1
ATOM 2420 C C . ILE C 1 100 ? 45.241 6.709 -0.124 1.00 21.27 100 ILE C C 1
ATOM 2421 O O . ILE C 1 100 ? 44.957 5.907 0.761 1.00 20.29 100 ILE C O 1
ATOM 2426 N N . PRO C 1 101 ? 45.427 8.015 0.128 1.00 23.00 101 PRO C N 1
ATOM 2427 C CA . PRO C 1 101 ? 45.294 8.606 1.467 1.00 23.71 101 PRO C CA 1
ATOM 2428 C C . PRO C 1 101 ? 43.913 8.392 2.097 1.00 24.46 101 PRO C C 1
ATOM 2429 O O . PRO C 1 101 ? 42.928 8.158 1.398 1.00 22.79 101 PRO C O 1
ATOM 2433 N N . ARG C 1 102 ? 43.847 8.480 3.423 1.00 23.97 102 ARG C N 1
ATOM 2434 C CA . ARG C 1 102 ? 42.583 8.293 4.127 1.00 26.56 102 ARG C CA 1
ATOM 2435 C C . ARG C 1 102 ? 41.697 9.523 4.014 1.00 26.25 102 ARG C C 1
ATOM 2436 O O . ARG C 1 102 ? 40.499 9.460 4.293 1.00 26.68 102 ARG C O 1
ATOM 2444 N N . TYR C 1 103 ? 42.291 10.643 3.617 1.00 25.32 103 TYR C N 1
ATOM 2445 C CA . TYR C 1 103 ? 41.549 11.887 3.475 1.00 25.35 103 TYR C CA 1
ATOM 2446 C C . TYR C 1 103 ? 42.226 12.814 2.480 1.00 26.00 103 TYR C C 1
ATOM 2447 O O . TYR C 1 103 ? 43.442 12.760 2.291 1.00 27.14 103 TYR C O 1
ATOM 2456 N N . THR C 1 104 ? 41.428 13.651 1.829 1.00 26.67 104 THR C N 1
ATOM 2457 C CA . THR C 1 104 ? 41.959 14.642 0.898 1.00 27.39 104 THR C CA 1
ATOM 2458 C C . THR C 1 104 ? 41.152 15.916 1.077 1.00 27.51 104 THR C C 1
ATOM 2459 O O . THR C 1 104 ? 39.946 15.873 1.339 1.00 26.68 104 THR C O 1
ATOM 2463 N N . ILE C 1 105 ? 41.822 17.052 0.948 1.00 28.34 105 ILE C N 1
ATOM 2464 C CA . ILE C 1 105 ? 41.157 18.341 1.086 1.00 30.63 105 ILE C CA 1
ATOM 2465 C C . ILE C 1 105 ? 40.353 18.671 -0.173 1.00 32.06 105 ILE C C 1
ATOM 2466 O O . ILE C 1 105 ? 40.801 18.430 -1.295 1.00 32.47 105 ILE C O 1
ATOM 2471 N N . ASN C 1 106 ? 39.152 19.204 0.027 1.00 33.71 106 ASN C N 1
ATOM 2472 C CA . ASN C 1 106 ? 38.272 19.581 -1.074 1.00 35.41 106 ASN C CA 1
ATOM 2473 C C . ASN C 1 106 ? 37.333 20.662 -0.554 1.00 36.95 106 ASN C C 1
ATOM 2474 O O . ASN C 1 106 ? 36.325 20.366 0.090 1.00 35.58 106 ASN C O 1
ATOM 2479 N N . HIS C 1 107 ? 37.678 21.914 -0.831 1.00 39.70 107 HIS C N 1
ATOM 2480 C CA . HIS C 1 107 ? 36.885 23.054 -0.391 1.00 41.76 107 HIS C CA 1
ATOM 2481 C C . HIS C 1 107 ? 35.533 23.151 -1.090 1.00 42.71 107 HIS C C 1
ATOM 2482 O O . HIS C 1 107 ? 34.857 24.172 -0.983 1.00 44.08 107 HIS C O 1
ATOM 2489 N N . ALA C 1 108 ? 35.139 22.099 -1.802 1.00 44.09 108 ALA C N 1
ATOM 2490 C CA . ALA C 1 108 ? 33.863 22.100 -2.513 1.00 45.17 108 ALA C CA 1
ATOM 2491 C C . ALA C 1 108 ? 33.079 20.804 -2.322 1.00 46.19 108 ALA C C 1
ATOM 2492 O O . ALA C 1 108 ? 31.967 20.662 -2.833 1.00 46.10 108 ALA C O 1
ATOM 2494 N N . ARG C 1 109 ? 33.660 19.862 -1.587 1.00 46.67 109 ARG C N 1
ATOM 2495 C CA . ARG C 1 109 ? 33.006 18.583 -1.335 1.00 47.73 109 ARG C CA 1
ATOM 2496 C C . ARG C 1 109 ? 31.618 18.795 -0.741 1.00 48.25 109 ARG C C 1
ATOM 2497 O O . ARG C 1 109 ? 31.542 19.548 0.253 1.00 28.04 109 ARG C O 1
#

Nearest PDB structures (foldseek):
  1i7h-assembly3_C  TM=1.006E+00  e=4.284E-24  Escherichia coli
  3ah7-assembly1_A-2  TM=9.694E-01  e=1.231E-16  Pseudomonas putida
  2wlb-assembly2_B  TM=8.808E-01  e=2.303E-10  Schizosaccharomyces pombe
  2y5c-assembly1_A  TM=8.856E-01  e=9.027E-10  Homo sapiens
  8rmg-assembly1_I  TM=8.883E-01  e=2.103E-09  Homo sapiens

Radius of gyration: 25.32 Å; Cα contacts (8 Å, |Δi|>4): 700; chains: 3; bounding box: 70×38×59 Å

Secondary structure (DSSP, 8-state):
-EEEEPPBTTTBTT-EEEEPPTT-BHHHHHHHTT-----TTSSSS--STTEEEEEE-GGGSPPPPHHHHHHHTT-TT--TTEEETTT-B--SS-EEEE--S----TT--/-EEEEPPBTTTBTT-EEEE--TT-BHHHHHHTTT-----TT-SSS--STTEEEEEE-GGGSPPPPHHHHHHHTT-TT--TTEEETTT-B--SS-EEEE--S----TTT-/-EEEE--BTTTBTT-EEEE--TT-BHHHHHHHTT-----TTSSSSS-STTEEEEEE-GGGS----HHHHHHHTTSTT--TTEEETTT-B--SS-EEEE--S----TT-

InterPro domains:
  IPR001041 2Fe-2S ferredoxin-type iron-sulfur binding domain [PF00111] (13-92)
  IPR001041 2Fe-2S ferredoxin-type iron-sulfur binding domain [PS51085] (2-104)
  IPR001041 2Fe-2S ferredoxin-type iron-sulfur binding domain [cd00207] (14-99)
  IPR001055 Adrenodoxin-like [PR00355] (42-52)
  IPR001055 Adrenodoxin-like [PR00355] (60-74)
  IPR001055 Adrenodoxin-like [PR00355] (83-91)
  IPR001055 Adrenodoxin-like [PTHR23426] (19-108)
  IPR011536 Ferredoxin 2Fe-2S type, proteobacteria [TIGR02007] (2-111)
  IPR012675 Beta-grasp domain superfamily [G3DSA:3.10.20.30] (1-111)
  IPR018298 Adrenodoxin, iron-sulphur binding site [PS00814] (42-52)
  IPR036010 2Fe-2S ferredoxin-like superfamily [SSF54292] (4-109)

Sequence (326 aa):
PKIVILPHQDLCPDGAVLEANSGETILDAALRNGIEIEHACEKSCACTTCHCIVREGFDSLPESSEQEDDMLDKAWGLEPESRLSCQARVTDEDLVVEIPRYTINHAREPKIVILPHQDLCPDGAVLEANSGETILDAALRNGIEIEHACEKSCACTTCHCIVREGFDSLPESSEQEDDMLDKAWGLEPESRLSCQARVTDEDLVVEIPRYTINHAREPKIVILPHQDLCPDGAVLEANSGETILDAALRNGIEIEHACEKSCACTTCHCIVREGFDSLPESSEQEDDMLDKAWGLEPESRLSCQARVTDEDLVVEIPRYTINHAR

B-factor: mean 28.02, std 7.46, range [11.25, 50.22]

Solvent-accessible surface area: 16350 Å² total; per-residue (Å²): 39,27,0,7,0,41,92,17,142,110,51,10,92,127,19,30,46,2,100,8,89,81,40,25,4,0,0,44,0,0,40,136,75,52,9,103,2,64,61,54,33,143,91,64,5,60,23,7,4,3,2,0,5,0,70,22,14,62,139,24,11,70,167,25,46,128,96,2,63,95,29,15,98,127,1,18,19,85,58,127,57,4,8,0,0,12,58,0,119,1,43,127,86,19,0,3,0,51,13,8,116,42,16,22,32,139,86,98,210,39,33,0,7,1,44,90,16,128,103,60,10,90,123,18,27,49,2,113,8,108,80,39,39,7,0,0,53,0,0,54,133,73,63,6,136,4,66,67,48,32,140,92,64,8,59,22,9,5,3,2,0,4,0,70,29,14,60,140,23,13,75,173,29,46,126,99,2,63,91,32,14,108,148,12,123,38,86,60,126,58,4,11,0,0,10,56,0,117,0,36,126,81,17,0,3,0,50,12,8,146,110,19,61,20,172,78,114,123,36,96,1,48,0,55,91,22,134,117,56,11,90,139,18,29,97,10,95,7,84,81,44,30,4,1,0,44,0,0,38,131,64,51,9,100,3,82,67,53,30,141,88,65,7,64,22,7,4,4,1,0,4,0,71,106,15,63,139,21,14,66,166,22,47,126,97,2,58,88,26,14,91,124,0,21,21,78,57,128,57,3,6,0,0,8,57,0,114,0,41,129,86,78,3,36,0,51,15,11,149,60,27,19,34,152,97,117